Protein AF-A0A7S2DFH8-F1 (afdb_monomer_lite)

pLDDT: mean 77.38, std 13.85, range [41.62, 95.69]

Structure (mmCIF, N/CA/C/O backbone):
data_AF-A0A7S2DFH8-F1
#
_entry.id   AF-A0A7S2DFH8-F1
#
loop_
_atom_site.group_PDB
_atom_site.id
_atom_site.type_symbol
_atom_site.label_atom_id
_atom_site.label_alt_id
_atom_site.label_comp_id
_atom_site.label_asym_id
_atom_site.label_entity_id
_atom_site.label_seq_id
_atom_site.pdbx_PDB_ins_code
_atom_site.Cartn_x
_atom_site.Cartn_y
_atom_site.Cartn_z
_atom_site.occupancy
_atom_site.B_iso_or_equiv
_atom_site.auth_seq_id
_atom_site.auth_comp_id
_atom_site.auth_asym_id
_atom_site.auth_atom_id
_atom_site.pdbx_PDB_model_num
ATOM 1 N N . VAL A 1 1 ? -56.786 -19.284 31.978 1.00 52.88 1 VAL A N 1
ATOM 2 C CA . VAL A 1 1 ? -55.945 -20.455 31.632 1.00 52.88 1 VAL A CA 1
ATOM 3 C C . VAL A 1 1 ? -55.271 -20.930 32.913 1.00 52.88 1 VAL A C 1
ATOM 5 O O . VAL A 1 1 ? -54.507 -20.165 33.482 1.00 52.88 1 VAL A O 1
ATOM 8 N N . LYS A 1 2 ? -55.643 -22.104 33.448 1.00 50.84 2 LYS A N 1
ATOM 9 C CA . LYS A 1 2 ? -55.030 -22.666 34.669 1.00 50.84 2 LYS A CA 1
ATOM 10 C C . LYS A 1 2 ? -53.631 -23.169 34.310 1.00 50.84 2 LYS A C 1
ATOM 12 O O . LYS A 1 2 ? -53.519 -24.105 33.524 1.00 50.84 2 LYS A O 1
ATOM 17 N N . LEU A 1 3 ? -52.591 -22.522 34.834 1.00 52.38 3 LEU A N 1
ATOM 18 C CA . LEU A 1 3 ? -51.216 -22.977 34.645 1.00 52.38 3 LEU A CA 1
ATOM 19 C C . LEU A 1 3 ? -50.977 -24.313 35.379 1.00 52.38 3 LEU A C 1
ATOM 21 O O . LEU A 1 3 ? -51.594 -24.565 36.417 1.00 52.38 3 LEU A O 1
ATOM 25 N N . PRO A 1 4 ? -50.123 -25.193 34.829 1.00 62.16 4 PRO A N 1
ATOM 26 C CA . PRO A 1 4 ? -49.865 -26.521 35.376 1.00 62.16 4 PRO A CA 1
ATOM 27 C C . PRO A 1 4 ? -49.183 -26.455 36.753 1.00 62.16 4 PRO A C 1
ATOM 29 O O . PRO A 1 4 ? -48.230 -25.703 36.951 1.00 62.16 4 PRO A O 1
ATOM 32 N N . ARG A 1 5 ? -49.638 -27.313 37.681 1.00 60.16 5 ARG A N 1
ATOM 33 C CA . ARG A 1 5 ? -49.211 -27.424 39.098 1.00 60.16 5 ARG A CA 1
ATOM 34 C C . ARG A 1 5 ? -47.696 -27.567 39.335 1.00 60.16 5 ARG A C 1
ATOM 36 O O . ARG A 1 5 ? -47.235 -27.371 40.450 1.00 60.16 5 ARG A O 1
ATOM 43 N N . LEU A 1 6 ? -46.917 -27.886 38.303 1.00 56.53 6 LEU A N 1
ATOM 44 C CA . LEU A 1 6 ? -45.455 -27.986 38.376 1.00 56.53 6 LEU A CA 1
ATOM 45 C C . LEU A 1 6 ? -44.751 -26.624 38.508 1.00 56.53 6 LEU A C 1
ATOM 47 O O . LEU A 1 6 ? -43.661 -26.572 39.065 1.00 56.53 6 LEU A O 1
ATOM 51 N N . VAL A 1 7 ? -45.373 -25.527 38.059 1.00 55.56 7 VAL A N 1
ATOM 52 C CA . VAL A 1 7 ? -44.804 -24.167 38.176 1.00 55.56 7 VAL A CA 1
ATOM 53 C C . VAL A 1 7 ? -44.972 -23.594 39.592 1.00 55.56 7 VAL A C 1
ATOM 55 O O . VAL A 1 7 ? -44.170 -22.774 40.030 1.00 55.56 7 VAL A O 1
ATOM 58 N N . GLU A 1 8 ? -45.981 -24.052 40.338 1.00 58.00 8 GLU A N 1
ATOM 59 C CA . GLU A 1 8 ? -46.195 -23.662 41.740 1.00 58.00 8 GLU A CA 1
ATOM 60 C C . GLU A 1 8 ? -45.172 -24.309 42.685 1.00 58.00 8 GLU A C 1
ATOM 62 O O . GLU A 1 8 ? -44.743 -23.679 43.648 1.00 58.00 8 GLU A O 1
ATOM 67 N N . ALA A 1 9 ? -44.734 -25.537 42.393 1.00 65.94 9 ALA A N 1
ATOM 68 C CA . ALA A 1 9 ? -43.787 -26.268 43.236 1.00 65.94 9 ALA A CA 1
ATOM 69 C C . ALA A 1 9 ? -42.324 -25.819 43.067 1.00 65.94 9 ALA A C 1
ATOM 71 O O . ALA A 1 9 ? -41.499 -26.081 43.937 1.00 65.94 9 ALA A O 1
ATOM 72 N N . SER A 1 10 ? -41.978 -25.150 41.964 1.00 66.94 10 SER A N 1
ATOM 73 C CA . SER A 1 10 ? -40.584 -24.840 41.621 1.00 66.94 10 SER A CA 1
ATOM 74 C C . SER A 1 10 ? -40.075 -23.496 42.157 1.00 66.94 10 SER A C 1
ATOM 76 O O . SER A 1 10 ? -38.965 -23.094 41.816 1.00 66.94 10 SER A O 1
ATOM 78 N N . GLY A 1 11 ? -40.874 -22.756 42.935 1.00 64.75 11 GLY A N 1
ATOM 79 C CA . GLY A 1 11 ? -40.481 -21.435 43.449 1.00 64.75 11 GLY A CA 1
ATOM 80 C C . GLY A 1 11 ? -40.255 -20.374 42.357 1.00 64.75 11 GLY A C 1
ATOM 81 O O . GLY A 1 11 ? -39.778 -19.278 42.642 1.00 64.75 11 GLY A O 1
ATOM 82 N N . LEU A 1 12 ? -40.624 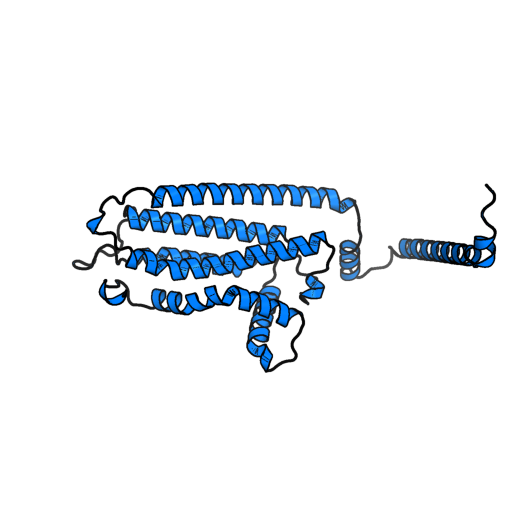-20.653 41.099 1.00 63.44 12 LEU A N 1
ATOM 83 C CA . LEU A 1 12 ? -40.451 -19.728 39.967 1.00 63.44 12 LEU A CA 1
ATOM 84 C C . LEU A 1 12 ? -41.258 -18.435 40.139 1.00 63.44 12 LEU A C 1
ATOM 86 O O . LEU A 1 12 ? -40.834 -17.375 39.683 1.00 63.44 12 LEU A O 1
ATOM 90 N N . ALA A 1 13 ? -42.385 -18.497 40.851 1.00 67.88 13 ALA A N 1
ATOM 91 C CA . ALA A 1 13 ? -43.148 -17.309 41.224 1.00 67.88 13 ALA A CA 1
ATOM 92 C C . ALA A 1 13 ? -42.340 -16.360 42.133 1.00 67.88 13 ALA A C 1
ATOM 94 O O . ALA A 1 13 ? -42.475 -15.139 42.042 1.00 67.88 13 ALA A O 1
ATOM 95 N N . GLU A 1 14 ? -41.466 -16.910 42.976 1.00 76.50 14 GLU A N 1
ATOM 96 C CA . GLU A 1 14 ? -40.590 -16.148 43.865 1.00 76.50 14 GLU A CA 1
ATOM 97 C C . GLU A 1 14 ? -39.397 -15.554 43.101 1.00 76.50 14 GLU A C 1
ATOM 99 O O . GLU A 1 14 ? -39.005 -14.414 43.351 1.00 76.50 14 GLU A O 1
ATOM 104 N N . ILE A 1 15 ? -38.887 -16.276 42.095 1.00 79.50 15 ILE A N 1
ATOM 105 C CA . ILE A 1 15 ? -37.851 -15.787 41.171 1.00 79.50 15 ILE A CA 1
ATOM 106 C C . ILE A 1 15 ? -38.366 -14.596 40.357 1.00 79.50 15 ILE A C 1
ATOM 108 O O . ILE A 1 15 ? -37.668 -13.587 40.270 1.00 79.50 15 ILE A O 1
ATOM 112 N N . ASN A 1 16 ? -39.595 -14.666 39.834 1.00 76.25 16 ASN A N 1
ATOM 113 C CA . ASN A 1 16 ? -40.202 -13.548 39.107 1.00 76.25 16 ASN A CA 1
ATOM 114 C C . ASN A 1 16 ? -40.367 -12.314 40.000 1.00 76.25 16 ASN A C 1
ATOM 116 O O . ASN A 1 16 ? -39.983 -11.220 39.595 1.00 76.25 16 ASN A O 1
ATOM 120 N N . LYS A 1 17 ? -40.821 -12.487 41.250 1.00 80.19 17 LYS A N 1
ATOM 121 C CA . LYS A 1 17 ? -40.862 -11.383 42.223 1.00 80.19 17 LYS A CA 1
ATOM 122 C C . LYS A 1 17 ? -39.482 -10.793 42.491 1.00 80.19 17 LYS A C 1
ATOM 124 O O . LYS A 1 17 ? -39.343 -9.576 42.577 1.00 80.19 17 LYS A O 1
ATOM 129 N N . ARG A 1 18 ? -38.447 -11.628 42.614 1.00 81.44 18 ARG A N 1
ATOM 130 C CA . ARG A 1 18 ? -37.066 -11.167 42.820 1.00 81.44 18 ARG A CA 1
ATOM 131 C C . ARG A 1 18 ? -36.552 -10.366 41.628 1.00 81.44 18 ARG A C 1
ATOM 133 O O . ARG A 1 18 ? -35.895 -9.349 41.829 1.00 81.44 18 ARG A O 1
ATOM 140 N N . PHE A 1 19 ? -36.881 -10.804 40.415 1.00 85.69 19 PHE A N 1
ATOM 141 C CA . PHE A 1 19 ? -36.513 -10.115 39.183 1.00 85.69 19 PHE A CA 1
ATOM 142 C C . PHE A 1 19 ? -37.230 -8.767 39.056 1.00 85.69 19 PHE A C 1
ATOM 144 O O . PHE A 1 19 ? -36.576 -7.764 38.790 1.00 85.69 19 PHE A O 1
ATOM 151 N N . GLU A 1 20 ? -38.532 -8.715 39.351 1.00 87.38 20 GLU A N 1
ATOM 152 C CA . GLU A 1 20 ? -39.299 -7.462 39.383 1.00 87.38 20 GLU A CA 1
ATOM 153 C C . GLU A 1 20 ? -38.763 -6.492 40.443 1.00 87.38 20 GLU A C 1
ATOM 155 O O . GLU A 1 20 ? -38.616 -5.300 40.176 1.00 87.38 20 GLU A O 1
ATOM 160 N N . THR A 1 21 ? -38.403 -7.000 41.628 1.00 88.50 21 THR A N 1
ATOM 161 C CA . THR A 1 21 ? -37.821 -6.183 42.707 1.00 88.50 21 THR A CA 1
ATOM 162 C C . THR A 1 21 ? -36.472 -5.601 42.282 1.00 88.50 21 THR A C 1
ATOM 164 O O . THR A 1 21 ? -36.196 -4.424 42.520 1.00 88.50 21 THR A O 1
ATOM 167 N N . LEU A 1 22 ? -35.640 -6.405 41.613 1.00 86.06 22 LEU A N 1
ATOM 168 C CA . LEU A 1 22 ? -34.345 -5.971 41.097 1.00 86.06 22 LEU A CA 1
ATOM 169 C C . LEU A 1 22 ? -34.512 -4.948 39.967 1.00 86.06 22 LEU A C 1
ATOM 171 O O . LEU A 1 22 ? -33.810 -3.942 39.961 1.00 86.06 22 LEU A O 1
ATOM 175 N N . GLU A 1 23 ? -35.475 -5.136 39.063 1.00 85.25 23 GLU A N 1
ATOM 176 C CA . GLU A 1 23 ? -35.779 -4.168 38.004 1.00 85.25 23 GLU A CA 1
ATOM 177 C C . GLU A 1 23 ? -36.289 -2.835 38.579 1.00 85.25 23 GLU A C 1
ATOM 179 O O . GLU A 1 23 ? -35.877 -1.762 38.128 1.00 85.25 23 GLU A O 1
ATOM 184 N N . GLN A 1 24 ? -37.125 -2.881 39.623 1.00 89.25 24 GLN A N 1
ATOM 185 C CA . GLN A 1 24 ? -37.578 -1.686 40.339 1.00 89.25 24 GLN A CA 1
ATOM 186 C C . GLN A 1 24 ? -36.422 -0.946 41.017 1.00 89.25 24 GLN A C 1
ATOM 188 O O . GLN A 1 24 ? -36.330 0.278 40.897 1.00 89.25 24 GLN A O 1
ATOM 193 N N . GLN A 1 25 ? -35.515 -1.667 41.682 1.00 87.31 25 GLN A N 1
ATOM 194 C CA . GLN A 1 25 ? -34.318 -1.071 42.281 1.00 87.31 25 GLN A CA 1
ATOM 195 C C . GLN A 1 25 ? -33.401 -0.461 41.217 1.00 87.31 25 GLN A C 1
ATOM 197 O O . GLN A 1 25 ? -32.900 0.650 41.393 1.00 87.31 25 GLN A O 1
ATOM 202 N N . LEU A 1 26 ? -33.234 -1.140 40.082 1.00 77.69 26 LEU A N 1
ATOM 203 C CA . LEU A 1 26 ? -32.399 -0.668 38.983 1.00 77.69 26 LEU A CA 1
ATOM 204 C C . LEU A 1 26 ? -32.981 0.598 38.336 1.00 77.69 26 LEU A C 1
ATOM 206 O O . LEU A 1 26 ? -32.240 1.551 38.093 1.00 77.69 26 LEU A O 1
ATOM 210 N N . ARG A 1 27 ? -34.309 0.670 38.145 1.00 77.38 27 ARG A N 1
ATOM 211 C CA . ARG A 1 27 ? -34.989 1.906 37.710 1.00 77.38 27 ARG A CA 1
ATOM 212 C C . ARG A 1 27 ? -34.850 3.031 38.728 1.00 77.38 27 ARG A C 1
ATOM 214 O O . ARG A 1 27 ? -34.597 4.165 38.328 1.00 77.38 27 ARG A O 1
ATOM 221 N N . GLY A 1 28 ? -34.975 2.729 40.020 1.00 82.81 28 GLY A N 1
ATOM 222 C CA . GLY A 1 28 ? -34.766 3.707 41.090 1.00 82.81 28 GLY A CA 1
ATOM 223 C C . GLY A 1 28 ? -33.364 4.318 41.043 1.00 82.81 28 GLY A C 1
ATOM 224 O O . GLY A 1 28 ? -33.218 5.542 41.044 1.00 82.81 28 GLY A O 1
ATOM 225 N N . HIS A 1 29 ? -32.337 3.478 40.895 1.00 73.88 29 HIS A N 1
ATOM 226 C CA . HIS A 1 29 ? -30.954 3.933 40.766 1.00 73.88 29 HIS A CA 1
ATOM 227 C C . HIS A 1 29 ? -30.685 4.676 39.453 1.00 73.88 29 HIS A C 1
ATOM 229 O O . HIS A 1 29 ? -29.974 5.678 39.470 1.00 73.88 29 HIS A O 1
ATOM 235 N N . MET A 1 30 ? -31.274 4.258 38.327 1.00 66.38 30 MET A N 1
ATOM 236 C CA . MET A 1 30 ? -31.149 4.987 37.057 1.00 66.38 30 MET A CA 1
ATOM 237 C C . MET A 1 30 ? -31.774 6.386 37.122 1.00 66.38 30 MET A C 1
ATOM 239 O O . MET A 1 30 ? -31.200 7.337 36.592 1.00 66.38 30 MET A O 1
ATOM 243 N N . LEU A 1 31 ? -32.913 6.540 37.804 1.00 70.19 31 LEU A N 1
ATOM 244 C CA . LEU A 1 31 ? -33.550 7.844 37.996 1.00 70.19 31 LEU A CA 1
ATOM 245 C C . LEU A 1 31 ? -32.721 8.747 38.919 1.00 70.19 31 LEU A C 1
ATOM 247 O O . LEU A 1 31 ? -32.521 9.916 38.588 1.00 70.19 31 LEU A O 1
ATOM 251 N N . GLN A 1 32 ? -32.148 8.205 39.999 1.00 67.62 32 GLN A N 1
ATOM 252 C CA . GLN A 1 32 ? -31.196 8.943 40.841 1.00 67.62 32 GLN A CA 1
ATOM 253 C C . GLN A 1 32 ? -29.931 9.349 40.070 1.00 67.62 32 GLN A C 1
ATOM 255 O O . GLN A 1 32 ? -29.476 10.484 40.188 1.00 67.62 32 GLN A O 1
ATOM 260 N N . LEU A 1 33 ? -29.395 8.468 39.221 1.00 58.72 33 LEU A N 1
ATOM 261 C CA . LEU A 1 33 ? -28.243 8.770 38.364 1.00 58.72 33 LEU A CA 1
ATOM 262 C C . LEU A 1 33 ? -28.560 9.840 37.309 1.00 58.72 33 LEU A C 1
ATOM 264 O O . LEU A 1 33 ? -27.693 10.661 37.012 1.00 58.72 33 LEU A O 1
ATOM 268 N N . SER A 1 34 ? -29.791 9.890 36.785 1.00 53.47 34 SER A N 1
ATOM 269 C CA . SER A 1 34 ? -30.215 10.973 35.883 1.00 53.47 34 SER A CA 1
ATOM 270 C C . SER A 1 34 ? -30.292 12.332 36.585 1.00 53.47 34 SER A C 1
ATOM 272 O O . SER A 1 34 ? -29.977 13.350 35.976 1.00 53.47 34 SER A O 1
ATOM 274 N N . GLN A 1 35 ? -30.618 12.365 37.882 1.00 53.75 35 GLN A N 1
ATOM 275 C CA . GLN A 1 35 ? -30.622 13.604 38.668 1.00 53.75 35 GLN A CA 1
ATOM 276 C C . GLN A 1 35 ? -29.204 14.080 39.029 1.00 53.75 35 GLN A C 1
ATOM 278 O O . GLN A 1 35 ? -28.997 15.270 39.257 1.00 53.75 35 GLN A O 1
ATOM 283 N N . CYS A 1 36 ? -28.202 13.196 38.980 1.00 50.09 36 CYS A N 1
ATOM 284 C CA . CYS A 1 36 ? -26.789 13.554 39.130 1.00 50.09 36 CYS A CA 1
ATOM 285 C C . CYS A 1 36 ? -26.139 14.130 37.852 1.00 50.09 36 CYS A C 1
ATOM 287 O O . CYS A 1 36 ? -24.957 14.470 37.888 1.00 50.09 36 CYS A O 1
ATOM 289 N N . GLN A 1 37 ? -26.873 14.315 36.742 1.00 49.53 37 GLN A N 1
ATOM 290 C CA . GLN A 1 37 ? -26.346 14.945 35.514 1.00 49.53 37 GLN A CA 1
ATOM 291 C C . GLN A 1 37 ? -25.937 16.426 35.675 1.00 49.53 37 GLN A C 1
ATOM 293 O O . GLN A 1 37 ? -25.387 17.004 34.740 1.00 49.53 37 GLN A O 1
ATOM 298 N N . GLY A 1 38 ? -26.161 17.035 36.846 1.00 48.69 38 GLY A N 1
ATOM 299 C CA . GLY A 1 38 ? -25.717 18.395 37.173 1.00 48.69 38 GLY A CA 1
ATOM 300 C C . GLY A 1 38 ? -24.364 18.507 37.893 1.00 48.69 38 GLY A C 1
ATOM 301 O O . GLY A 1 38 ? -23.865 19.620 38.030 1.00 48.69 38 GLY A O 1
ATOM 302 N N . LEU A 1 39 ? -23.755 17.407 38.353 1.00 48.12 39 LEU A N 1
ATOM 303 C CA . LEU A 1 39 ? -22.454 17.448 39.037 1.00 48.12 39 LEU A CA 1
ATOM 304 C C . LEU A 1 39 ? -21.327 17.092 38.071 1.00 48.12 39 LEU A C 1
ATOM 306 O O . LEU A 1 39 ? -21.197 15.935 37.689 1.00 48.12 39 LEU A O 1
ATOM 310 N N . GLU A 1 40 ? -20.545 18.112 37.701 1.00 51.78 40 GLU A N 1
ATOM 311 C CA . GLU A 1 40 ? -19.148 18.111 37.228 1.00 51.78 40 GLU A CA 1
ATOM 312 C C . GLU A 1 40 ? -18.517 16.740 36.920 1.00 51.78 40 GLU A C 1
ATOM 314 O O . GLU A 1 40 ? -17.480 16.355 37.466 1.00 51.78 40 GLU A O 1
ATOM 319 N N . ALA A 1 41 ? -19.107 15.977 36.001 1.00 54.78 41 ALA A N 1
ATOM 320 C CA . ALA A 1 41 ? -18.458 14.791 35.490 1.00 54.78 41 ALA A CA 1
ATOM 321 C C . ALA A 1 41 ? -17.216 15.285 34.755 1.00 54.78 41 ALA A C 1
ATOM 323 O O . ALA A 1 41 ? -17.328 15.977 33.740 1.00 54.78 41 ALA A O 1
ATOM 324 N N . ASN A 1 42 ? -16.038 14.953 35.299 1.00 58.06 42 ASN A N 1
ATOM 325 C CA . ASN A 1 42 ? -14.747 15.207 34.672 1.00 58.06 42 ASN A CA 1
ATOM 326 C C . ASN A 1 42 ? -14.908 14.978 33.161 1.00 58.06 42 ASN A C 1
ATOM 328 O O . ASN A 1 42 ? -15.395 13.908 32.779 1.00 58.06 42 ASN A O 1
ATOM 332 N N . PRO A 1 43 ? -14.562 15.946 32.294 1.00 61.69 43 PRO A N 1
ATOM 333 C CA . PRO A 1 43 ? -14.893 15.895 30.869 1.00 61.69 43 PRO A CA 1
ATOM 334 C C . PRO A 1 43 ? -14.424 14.598 30.201 1.00 61.69 43 PRO A C 1
ATOM 336 O O . PRO A 1 43 ? -15.010 14.156 29.217 1.00 61.69 43 PRO A O 1
ATOM 339 N N . ARG A 1 44 ? -13.409 13.932 30.767 1.00 53.22 44 ARG A N 1
ATOM 340 C CA . ARG A 1 44 ? -12.959 12.603 30.341 1.00 53.22 44 ARG A CA 1
ATOM 341 C C . ARG A 1 44 ? -13.972 11.489 30.610 1.00 53.22 44 ARG A C 1
ATOM 343 O O . ARG A 1 44 ? -14.137 10.633 29.752 1.00 53.22 44 ARG A O 1
ATOM 350 N N . VAL A 1 45 ? -14.649 11.500 31.755 1.00 58.44 45 VAL A N 1
ATOM 351 C CA . VAL A 1 4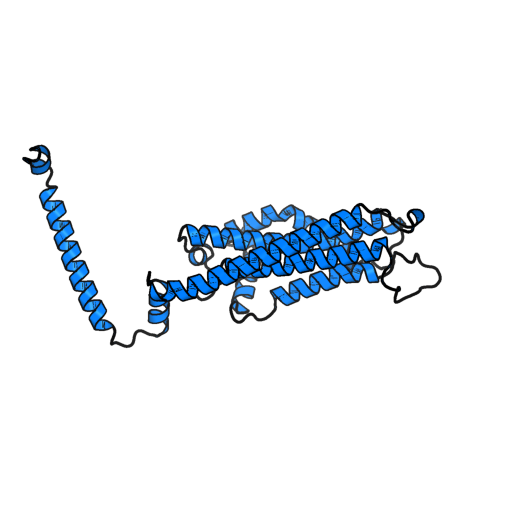5 ? -15.689 10.524 32.120 1.00 58.44 45 VAL A CA 1
ATOM 352 C C . VAL A 1 45 ? -16.955 10.781 31.311 1.00 58.44 45 VAL A C 1
ATOM 354 O O . VAL A 1 45 ? -17.513 9.840 30.762 1.00 58.44 45 VAL A O 1
ATOM 357 N N . ALA A 1 46 ? -17.348 12.045 31.131 1.00 58.78 46 ALA A N 1
ATOM 358 C CA . ALA A 1 46 ? -18.464 12.401 30.253 1.00 58.78 46 ALA A CA 1
ATOM 359 C C . ALA A 1 46 ? -18.207 11.972 28.796 1.00 58.78 46 ALA A C 1
ATOM 361 O O . ALA A 1 46 ? -19.094 11.423 28.148 1.00 58.78 46 ALA A O 1
ATOM 362 N N . LEU A 1 47 ? -16.975 12.139 28.296 1.00 58.22 47 LEU A N 1
ATOM 363 C CA . LEU A 1 47 ? -16.580 11.691 26.957 1.00 58.22 47 LEU A CA 1
ATOM 364 C C . LEU A 1 47 ? -16.517 10.158 26.840 1.00 58.22 47 LEU A C 1
ATOM 366 O O . LEU A 1 47 ? -16.872 9.615 25.795 1.00 58.22 47 LEU A O 1
ATOM 370 N N . LEU A 1 48 ? -16.098 9.464 27.902 1.00 57.38 48 LEU A N 1
ATOM 371 C CA . LEU A 1 48 ? -16.083 8.001 27.966 1.00 57.38 48 LEU A CA 1
ATOM 372 C C . LEU A 1 48 ? -17.514 7.439 27.978 1.00 57.38 48 LEU A C 1
ATOM 374 O O . LEU A 1 48 ? -17.831 6.550 27.196 1.00 57.38 48 LEU A O 1
ATOM 378 N N . VAL A 1 49 ? -18.408 8.010 28.787 1.00 57.31 49 VAL A N 1
ATOM 379 C CA . VAL A 1 49 ? -19.825 7.616 28.868 1.00 57.31 49 VAL A CA 1
ATOM 380 C C . VAL A 1 49 ? -20.570 7.957 27.575 1.00 57.31 49 VAL A C 1
ATOM 382 O O . VAL A 1 49 ? -21.323 7.130 27.069 1.00 57.31 49 VAL A O 1
ATOM 385 N N . ALA A 1 50 ? -20.291 9.112 26.962 1.00 54.50 50 ALA A N 1
ATOM 386 C CA . ALA A 1 50 ? -20.816 9.459 25.641 1.00 54.50 50 ALA A CA 1
ATOM 387 C C . ALA A 1 50 ? -20.304 8.526 24.528 1.00 54.50 50 ALA A C 1
ATOM 389 O O . ALA A 1 50 ? -20.979 8.364 23.516 1.00 54.50 50 ALA A O 1
ATOM 390 N N . SER A 1 51 ? -19.135 7.895 24.706 1.00 52.56 51 SER A N 1
ATOM 391 C CA . SER A 1 51 ? -18.629 6.865 23.785 1.00 52.56 51 SER A CA 1
ATOM 392 C C . SER A 1 51 ? -19.196 5.463 24.036 1.00 52.56 51 SER A C 1
ATOM 394 O O . SER A 1 51 ? -19.077 4.608 23.167 1.00 52.56 51 SER A O 1
ATOM 396 N N . LEU A 1 52 ? -19.817 5.235 25.198 1.00 51.47 52 LEU A N 1
ATOM 397 C CA . LEU A 1 52 ? -20.376 3.944 25.618 1.00 51.47 52 LEU A CA 1
ATOM 398 C C . LEU A 1 52 ? -21.909 3.880 25.501 1.00 51.47 52 LEU A C 1
ATOM 400 O O . LEU A 1 52 ? -22.486 2.799 25.577 1.00 51.47 52 LEU A O 1
ATOM 404 N N . GLY A 1 53 ? -22.586 5.019 25.332 1.00 44.78 53 GLY A N 1
ATOM 405 C CA . GLY A 1 53 ? -24.042 5.082 25.236 1.00 44.78 53 GLY A CA 1
ATOM 406 C C . GLY A 1 53 ? -24.576 4.693 23.846 1.00 44.78 53 GLY A C 1
ATOM 407 O O . GLY A 1 53 ? -24.157 5.295 22.854 1.00 44.78 53 GLY A O 1
ATOM 408 N N . PRO A 1 54 ? -25.563 3.780 23.740 1.00 45.09 54 PRO A N 1
ATOM 409 C CA . PRO A 1 54 ? -26.265 3.478 22.493 1.00 45.09 54 PRO A CA 1
ATOM 410 C C . PRO A 1 54 ? -27.286 4.593 22.193 1.00 45.09 54 PRO A C 1
ATOM 412 O O . PRO A 1 54 ? -28.496 4.421 22.311 1.00 45.09 54 PRO A O 1
ATOM 415 N N . GLY A 1 55 ? -26.796 5.794 21.885 1.00 42.50 55 GLY A N 1
ATOM 416 C CA . GLY A 1 55 ? -27.618 6.988 21.691 1.00 42.50 55 GLY A CA 1
ATOM 417 C C . GLY A 1 55 ? -27.880 7.290 20.216 1.00 42.50 55 GLY A C 1
ATOM 418 O O . GLY A 1 55 ? -26.998 7.776 19.511 1.00 42.50 55 GLY A O 1
ATOM 419 N N . ASN A 1 56 ? -29.122 7.089 19.770 1.00 41.62 56 ASN A N 1
ATOM 420 C CA . ASN A 1 56 ? -29.625 7.358 18.412 1.00 41.62 56 ASN A CA 1
ATOM 421 C C . ASN A 1 56 ? -29.349 8.776 17.850 1.00 41.62 56 ASN A C 1
ATOM 423 O O . ASN A 1 56 ? -29.478 8.973 16.646 1.00 41.62 56 ASN A O 1
ATOM 427 N N . ALA A 1 57 ? -28.939 9.758 18.661 1.00 43.44 57 ALA A N 1
ATOM 428 C CA . ALA A 1 57 ? -28.634 11.120 18.204 1.00 43.44 57 ALA A CA 1
ATOM 429 C C . ALA A 1 57 ? -27.301 11.239 17.432 1.00 43.44 57 ALA A C 1
ATOM 431 O O . ALA A 1 57 ? -27.154 12.121 16.591 1.00 43.44 57 ALA A O 1
ATOM 432 N N . GLY A 1 58 ? -26.340 10.336 17.666 1.00 47.69 58 GLY A N 1
ATOM 433 C CA . GLY A 1 58 ? -25.109 10.256 16.867 1.00 47.69 58 GLY A CA 1
ATOM 434 C C . GLY A 1 58 ? -25.284 9.480 15.560 1.00 47.69 58 GLY A C 1
ATOM 435 O O . GLY A 1 58 ? -24.421 9.547 14.689 1.00 47.69 58 GLY A O 1
ATOM 436 N N . ARG A 1 59 ? -26.400 8.753 15.417 1.00 46.97 59 ARG A N 1
ATOM 437 C CA . ARG A 1 59 ? -26.625 7.759 14.364 1.00 46.97 59 ARG A CA 1
ATOM 438 C C . ARG A 1 59 ? -26.816 8.393 12.991 1.00 46.97 59 ARG A C 1
ATOM 440 O O . ARG A 1 59 ? -26.284 7.863 12.037 1.00 46.97 59 ARG A O 1
ATOM 447 N N . THR A 1 60 ? -27.451 9.562 12.896 1.00 52.66 60 THR A N 1
ATOM 448 C CA . THR A 1 60 ? -27.624 10.291 11.624 1.00 52.66 60 THR A CA 1
ATOM 449 C C . THR A 1 60 ? -26.325 10.906 11.100 1.00 52.66 60 THR A C 1
ATOM 451 O O . THR A 1 60 ? -26.052 10.830 9.904 1.00 52.66 60 THR A O 1
ATOM 454 N N . VAL A 1 61 ? -25.487 11.478 11.973 1.00 57.88 61 VAL A N 1
ATOM 455 C CA . VAL A 1 61 ? -24.173 12.020 11.570 1.00 57.88 61 VAL A CA 1
ATOM 456 C C . VAL A 1 61 ? -23.185 10.888 11.280 1.00 57.88 61 VAL A C 1
ATOM 458 O O . VAL A 1 61 ? -22.468 10.952 10.280 1.00 57.88 61 VAL A O 1
ATOM 461 N N . LEU A 1 62 ? -23.178 9.832 12.105 1.00 61.09 62 LEU A N 1
ATOM 462 C CA . LEU A 1 62 ? -22.385 8.629 11.851 1.00 61.09 62 LEU A CA 1
ATOM 463 C C . LEU A 1 62 ? -22.816 7.950 10.550 1.00 61.09 62 LEU A C 1
ATOM 465 O O . LEU A 1 62 ? -21.936 7.685 9.737 1.00 61.09 62 LEU A O 1
ATOM 469 N N . ASP A 1 63 ? -24.118 7.783 10.291 1.00 62.97 63 ASP A N 1
ATOM 470 C CA . ASP A 1 63 ? -24.634 7.251 9.020 1.00 62.97 63 ASP A CA 1
ATOM 471 C C . ASP A 1 63 ? -24.173 8.098 7.842 1.00 62.97 63 ASP A C 1
ATOM 473 O O . ASP A 1 63 ? -23.696 7.568 6.844 1.00 62.97 63 ASP A O 1
ATOM 477 N N . GLN A 1 64 ? -24.241 9.427 7.941 1.00 69.31 64 GLN A N 1
ATOM 478 C CA . GLN A 1 64 ? -23.827 10.281 6.831 1.00 69.31 64 GLN A CA 1
ATOM 479 C C . GLN A 1 64 ? -22.316 10.183 6.562 1.00 69.31 64 GLN A C 1
ATOM 481 O O . GLN A 1 64 ? -21.887 10.150 5.403 1.00 69.31 64 GLN A O 1
ATOM 486 N N . THR A 1 65 ? -21.491 10.096 7.612 1.00 69.50 65 THR A N 1
ATOM 487 C CA . THR A 1 65 ? -20.047 9.851 7.459 1.00 69.50 65 THR A CA 1
ATOM 488 C C . THR A 1 65 ? -19.736 8.444 6.961 1.00 69.50 65 THR A C 1
ATOM 490 O O . THR A 1 65 ? -18.806 8.277 6.170 1.00 69.50 65 THR A O 1
ATOM 493 N N . PHE A 1 66 ? -20.534 7.459 7.364 1.00 71.12 66 PHE A N 1
ATOM 494 C CA . PHE A 1 66 ? -20.422 6.069 6.954 1.00 71.12 66 PHE A CA 1
ATOM 495 C C . PHE A 1 66 ? -20.763 5.922 5.469 1.00 71.12 66 PHE A C 1
ATOM 497 O O . PHE A 1 66 ? -19.909 5.492 4.700 1.00 71.12 66 PHE A O 1
ATOM 504 N N . ILE A 1 67 ? -21.909 6.449 5.025 1.00 77.19 67 ILE A N 1
ATOM 505 C CA . ILE A 1 67 ? -22.325 6.490 3.613 1.00 77.19 67 ILE A CA 1
ATOM 506 C C . ILE A 1 67 ? -21.283 7.215 2.754 1.00 77.19 67 ILE A C 1
ATOM 508 O O . ILE A 1 67 ? -20.927 6.755 1.667 1.00 77.19 67 ILE A O 1
ATOM 512 N N . ARG A 1 68 ? -20.757 8.361 3.214 1.00 79.06 68 ARG A N 1
ATOM 513 C CA . ARG A 1 68 ? -19.691 9.071 2.485 1.00 79.06 68 ARG A CA 1
ATOM 514 C C . ARG A 1 68 ? -18.427 8.221 2.384 1.00 79.06 68 ARG A C 1
ATOM 516 O O . ARG A 1 68 ? -17.778 8.222 1.339 1.00 79.06 68 ARG A O 1
ATOM 523 N N . SER A 1 69 ? -18.068 7.528 3.457 1.00 78.44 69 SER A N 1
ATOM 524 C CA . SER A 1 69 ? -16.904 6.655 3.482 1.00 78.44 69 SER A CA 1
ATOM 525 C C . SER A 1 69 ? -17.076 5.469 2.537 1.00 78.44 69 SER A C 1
ATOM 527 O O . SER A 1 69 ? -16.186 5.232 1.729 1.00 78.44 69 SER A O 1
ATOM 529 N N . GLU A 1 70 ? -18.215 4.781 2.559 1.00 81.44 70 GLU A N 1
ATOM 530 C CA . GLU A 1 70 ? -18.533 3.690 1.632 1.00 81.44 70 GLU A CA 1
ATOM 531 C C . GLU A 1 70 ? -18.447 4.134 0.172 1.00 81.44 70 GLU A C 1
ATOM 533 O O . GLU A 1 70 ? -17.775 3.487 -0.628 1.00 81.44 70 GLU A O 1
ATOM 538 N N . ARG A 1 71 ? -19.028 5.291 -0.172 1.00 86.50 71 ARG A N 1
ATOM 539 C CA . ARG A 1 71 ? -18.922 5.853 -1.530 1.00 86.50 71 ARG A CA 1
ATOM 540 C C . ARG A 1 71 ? -17.473 6.070 -1.959 1.00 86.50 71 ARG A C 1
ATOM 542 O O . ARG A 1 71 ? -17.130 5.769 -3.098 1.00 86.50 71 ARG A O 1
ATOM 549 N N . MET A 1 72 ? -16.622 6.566 -1.058 1.00 82.88 72 MET A N 1
ATOM 550 C CA . MET A 1 72 ? -15.193 6.717 -1.343 1.00 82.88 72 MET A CA 1
ATOM 551 C C . MET A 1 72 ? -14.521 5.360 -1.572 1.00 82.88 72 MET A C 1
ATOM 553 O O . MET A 1 72 ? -13.729 5.238 -2.501 1.00 82.88 72 MET A O 1
ATOM 557 N N . HIS A 1 73 ? -14.853 4.332 -0.787 1.00 81.19 73 HIS A N 1
ATOM 558 C CA . HIS A 1 73 ? -14.319 2.984 -0.998 1.00 81.19 73 HIS A CA 1
ATOM 559 C C . HIS A 1 73 ? -14.712 2.416 -2.358 1.00 81.19 73 HIS A C 1
ATOM 561 O O . HIS A 1 73 ? -13.838 1.946 -3.080 1.00 81.19 73 HIS A O 1
ATOM 567 N N . PHE A 1 74 ? -15.988 2.514 -2.742 1.00 88.00 74 PHE A N 1
ATOM 568 C CA . PHE A 1 74 ? -16.442 2.073 -4.063 1.00 88.00 74 PHE A CA 1
ATOM 569 C C . PHE A 1 74 ? -15.759 2.846 -5.192 1.00 88.00 74 PHE A C 1
ATOM 571 O O . PHE A 1 74 ? -15.374 2.248 -6.194 1.00 88.00 74 PHE A O 1
ATOM 578 N N . PHE A 1 75 ? -15.550 4.153 -5.018 1.00 88.94 75 PHE A N 1
ATOM 579 C CA . PHE A 1 75 ? -14.812 4.966 -5.980 1.00 88.94 75 PHE A CA 1
ATOM 580 C C . PHE A 1 75 ? -13.355 4.506 -6.129 1.00 88.94 75 PHE A C 1
ATOM 582 O O . PHE A 1 75 ? -12.899 4.281 -7.250 1.00 88.94 75 PHE A O 1
ATOM 589 N N . PHE A 1 76 ? -12.627 4.320 -5.021 1.00 86.88 76 PHE A N 1
ATOM 590 C CA . PHE A 1 76 ? -11.243 3.839 -5.066 1.00 86.88 76 PHE A CA 1
ATOM 591 C C . PHE A 1 76 ? -11.152 2.418 -5.616 1.00 86.88 76 PHE A C 1
ATOM 593 O O . PHE A 1 76 ? -10.266 2.144 -6.414 1.00 86.88 76 PHE A O 1
ATOM 600 N N . LEU A 1 77 ? -12.083 1.534 -5.255 1.00 88.62 77 LEU A N 1
ATOM 601 C CA . LEU A 1 77 ? -12.141 0.181 -5.799 1.00 88.62 77 LEU A CA 1
ATOM 602 C C . LEU A 1 77 ? -12.370 0.213 -7.315 1.00 88.62 77 LEU A C 1
ATOM 604 O O . LEU A 1 77 ? -11.626 -0.428 -8.051 1.00 88.62 77 LEU A O 1
ATOM 608 N N . GLY A 1 78 ? -13.327 1.017 -7.787 1.00 91.81 78 GLY A N 1
ATOM 609 C CA . GLY A 1 78 ? -13.571 1.233 -9.212 1.00 91.81 78 GLY A CA 1
ATOM 610 C C . GLY A 1 78 ? -12.331 1.765 -9.936 1.00 91.81 78 GLY A C 1
ATOM 611 O O . GLY A 1 78 ? -11.921 1.202 -10.949 1.00 91.81 78 GLY A O 1
ATOM 612 N N . CYS A 1 79 ? -11.670 2.777 -9.370 1.00 91.38 79 CYS A N 1
ATOM 613 C CA . CYS A 1 79 ? -10.418 3.320 -9.897 1.00 91.38 79 CYS A CA 1
ATOM 614 C C . CYS A 1 79 ? -9.315 2.250 -9.973 1.00 91.38 79 CYS A C 1
ATOM 616 O O . CYS A 1 79 ? -8.715 2.064 -11.028 1.00 91.38 79 CYS A O 1
ATOM 618 N N . CYS A 1 80 ? -9.106 1.479 -8.901 1.00 92.44 80 CYS A N 1
ATOM 619 C CA . CYS A 1 80 ? -8.157 0.368 -8.874 1.00 92.44 80 CYS A CA 1
ATOM 620 C C . CYS A 1 80 ? -8.476 -0.676 -9.951 1.00 92.44 80 CYS A C 1
ATOM 622 O O . CYS A 1 80 ? -7.572 -1.096 -10.665 1.00 92.44 80 CYS A O 1
ATOM 624 N N . THR A 1 81 ? -9.744 -1.073 -10.112 1.00 93.00 81 THR A N 1
ATOM 625 C CA . THR A 1 81 ? -10.131 -2.042 -11.153 1.00 93.00 81 THR A CA 1
ATOM 626 C C . THR A 1 81 ? -9.880 -1.507 -12.561 1.00 93.00 81 THR A C 1
ATOM 628 O O . THR A 1 81 ? -9.306 -2.218 -13.381 1.00 93.00 81 THR A O 1
ATOM 631 N N . ALA A 1 82 ? -10.225 -0.245 -12.836 1.00 94.25 82 ALA A N 1
ATOM 632 C CA . ALA A 1 82 ? -9.984 0.381 -14.132 1.00 94.25 82 ALA A CA 1
ATOM 633 C C . ALA A 1 82 ? -8.482 0.497 -14.439 1.00 94.25 82 ALA A C 1
ATOM 635 O O . ALA A 1 82 ? -8.052 0.181 -15.548 1.00 94.25 82 ALA A O 1
ATOM 636 N N . LEU A 1 83 ? -7.675 0.892 -13.450 1.00 92.69 83 LEU A N 1
ATOM 637 C CA . LEU A 1 83 ? -6.223 0.979 -13.590 1.00 92.69 83 LEU A CA 1
ATOM 638 C C . LEU A 1 83 ? -5.573 -0.403 -13.753 1.00 92.69 83 LEU A C 1
ATOM 640 O O . LEU A 1 83 ? -4.670 -0.548 -14.569 1.00 92.69 83 LEU A O 1
ATOM 644 N N . LEU A 1 84 ? -6.040 -1.436 -13.045 1.00 93.00 84 LEU A N 1
ATOM 645 C CA . LEU A 1 84 ? -5.554 -2.808 -13.239 1.00 93.00 84 LEU A CA 1
ATOM 646 C C . LEU A 1 84 ? -5.879 -3.325 -14.639 1.00 93.00 84 LEU A C 1
ATOM 648 O O . LEU A 1 84 ? -5.003 -3.887 -15.290 1.00 93.00 84 LEU A O 1
ATOM 652 N N . LEU A 1 85 ? -7.101 -3.095 -15.128 1.00 95.25 85 LEU A N 1
ATOM 653 C CA . LEU A 1 85 ? -7.470 -3.437 -16.502 1.00 95.25 85 LEU A CA 1
ATOM 654 C C . LEU A 1 85 ? -6.586 -2.698 -17.510 1.00 95.25 85 LEU A C 1
ATOM 656 O O . LEU A 1 85 ? -6.118 -3.315 -18.463 1.00 95.25 85 LEU A O 1
ATOM 660 N N . MET A 1 86 ? -6.296 -1.417 -17.271 1.00 93.94 86 MET A N 1
ATOM 661 C CA . MET A 1 86 ? -5.347 -0.653 -18.082 1.00 93.94 86 MET A CA 1
ATOM 662 C C . MET A 1 86 ? -3.942 -1.273 -18.048 1.00 93.94 86 MET A C 1
ATOM 664 O O . MET A 1 86 ? -3.321 -1.424 -19.089 1.00 93.94 86 MET A O 1
ATOM 668 N N . ILE A 1 87 ? -3.427 -1.691 -16.891 1.00 92.44 87 ILE A N 1
ATOM 669 C CA . ILE A 1 87 ? -2.113 -2.352 -16.826 1.00 92.44 87 ILE A CA 1
ATOM 670 C C . ILE A 1 87 ? -2.126 -3.686 -17.576 1.00 92.44 87 ILE A C 1
ATOM 672 O O . ILE A 1 87 ? -1.191 -3.972 -18.318 1.00 92.44 87 ILE A O 1
ATOM 676 N N . ILE A 1 88 ? -3.180 -4.491 -17.427 1.00 93.81 88 ILE A N 1
ATOM 677 C CA . ILE A 1 88 ? -3.307 -5.781 -18.119 1.00 93.81 88 ILE A CA 1
ATOM 678 C C . ILE A 1 88 ? -3.309 -5.577 -19.637 1.00 93.81 88 ILE A C 1
ATOM 680 O O . ILE A 1 88 ? -2.597 -6.290 -20.352 1.00 93.81 88 ILE A O 1
ATOM 684 N N . THR A 1 89 ? -4.057 -4.590 -20.141 1.00 93.31 89 THR A N 1
ATOM 685 C CA . THR A 1 89 ? -4.045 -4.271 -21.574 1.00 93.31 89 THR A CA 1
ATOM 686 C C . THR A 1 89 ? -2.662 -3.798 -22.006 1.00 93.31 89 THR A C 1
ATOM 688 O O . THR A 1 89 ? -2.123 -4.322 -22.978 1.00 93.31 89 THR A O 1
ATOM 691 N N . LEU A 1 90 ? -2.024 -2.908 -21.244 1.00 89.75 90 LEU A N 1
ATOM 692 C CA . LEU A 1 90 ? -0.676 -2.421 -21.537 1.00 89.75 90 LEU A CA 1
ATOM 693 C C . LEU A 1 90 ? 0.374 -3.530 -21.553 1.00 89.75 90 LEU A C 1
ATOM 695 O O . LEU A 1 90 ? 1.237 -3.512 -22.427 1.00 89.75 90 LEU A O 1
ATOM 699 N N . ILE A 1 91 ? 0.306 -4.510 -20.650 1.00 89.19 91 ILE A N 1
ATOM 700 C CA . ILE A 1 91 ? 1.194 -5.682 -20.657 1.00 89.19 91 ILE A CA 1
ATOM 701 C C . ILE A 1 91 ? 0.937 -6.537 -21.905 1.00 89.19 91 ILE A C 1
ATOM 703 O O . ILE A 1 91 ? 1.897 -6.979 -22.533 1.00 89.19 91 ILE A O 1
ATOM 707 N N . SER A 1 92 ? -0.327 -6.689 -22.308 1.00 90.25 92 SER A N 1
ATOM 708 C CA . SER A 1 92 ? -0.743 -7.517 -23.450 1.00 90.25 92 SER A CA 1
ATOM 709 C C . SER A 1 92 ? -0.377 -6.937 -24.823 1.00 90.25 92 SER A C 1
ATOM 711 O O . SER A 1 92 ? -0.253 -7.688 -25.787 1.00 90.25 92 SER A O 1
ATOM 713 N N . LEU A 1 93 ? -0.201 -5.616 -24.946 1.00 89.19 93 LEU A N 1
ATOM 714 C CA . LEU A 1 93 ? 0.246 -5.005 -26.205 1.00 89.19 93 LEU A CA 1
ATOM 715 C C . LEU A 1 93 ? 1.680 -5.454 -26.563 1.00 89.19 93 LEU A C 1
ATOM 717 O O . LEU A 1 93 ? 2.458 -5.778 -25.680 1.00 89.19 93 LEU A O 1
ATOM 721 N N . PRO A 1 94 ? 2.110 -5.475 -27.827 1.00 86.75 94 PRO A N 1
ATOM 72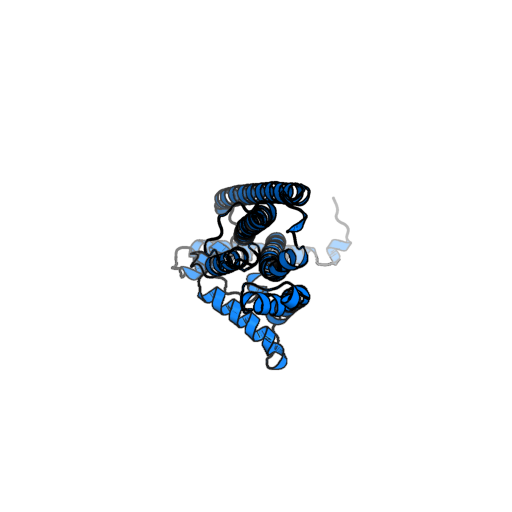2 C CA . PRO A 1 94 ? 3.519 -5.705 -28.151 1.00 86.75 94 PRO A CA 1
ATOM 723 C C . PRO A 1 94 ? 4.383 -4.485 -27.784 1.00 86.75 94 PRO A C 1
ATOM 725 O O . PRO A 1 94 ? 3.915 -3.345 -27.797 1.00 86.75 94 PRO A O 1
ATOM 728 N N . ALA A 1 95 ? 5.654 -4.711 -27.439 1.00 83.56 95 ALA A N 1
ATOM 729 C CA . ALA A 1 95 ? 6.620 -3.626 -27.258 1.00 83.56 95 ALA A CA 1
ATOM 730 C C . ALA A 1 95 ? 6.998 -3.017 -28.617 1.00 83.56 95 ALA A C 1
ATOM 732 O O . ALA A 1 95 ? 7.108 -3.733 -29.610 1.00 83.56 95 ALA A O 1
ATOM 733 N N . GLN A 1 96 ? 7.246 -1.704 -28.662 1.00 78.06 96 GLN A N 1
ATOM 734 C CA . GLN A 1 96 ? 7.586 -1.008 -29.911 1.00 78.06 96 GLN A CA 1
ATOM 735 C C . GLN A 1 96 ? 8.918 -1.487 -30.517 1.00 78.06 96 GLN A C 1
ATOM 737 O O . GLN A 1 96 ? 9.091 -1.457 -31.732 1.00 78.06 96 GLN A O 1
ATOM 742 N N . LYS A 1 97 ? 9.850 -1.942 -29.671 1.00 78.19 97 LYS A N 1
ATOM 743 C CA . LYS A 1 97 ? 11.133 -2.542 -30.059 1.00 78.19 97 LYS A CA 1
ATOM 744 C C . LYS A 1 97 ? 11.349 -3.827 -29.247 1.00 78.19 97 LYS A C 1
ATOM 746 O O . LYS A 1 97 ? 11.750 -3.725 -28.082 1.00 78.19 97 LYS A O 1
ATOM 751 N N . PRO A 1 98 ? 11.040 -5.011 -29.806 1.00 74.62 98 PRO A N 1
ATOM 752 C CA . PRO A 1 98 ? 11.117 -6.274 -29.070 1.00 74.62 98 PRO A CA 1
ATOM 753 C C . PRO A 1 98 ? 12.560 -6.686 -28.754 1.00 74.62 98 PRO A C 1
ATOM 755 O O . PRO A 1 98 ? 12.804 -7.248 -27.696 1.00 74.62 98 PRO A O 1
ATOM 758 N N . GLU A 1 99 ? 13.523 -6.340 -29.612 1.00 70.00 99 GLU A N 1
ATOM 759 C CA . GLU A 1 99 ? 14.924 -6.778 -29.481 1.00 70.00 99 GLU A CA 1
ATOM 760 C C . GLU A 1 99 ? 15.664 -6.169 -28.285 1.00 70.00 99 GLU A C 1
ATOM 762 O O . GLU A 1 99 ? 16.673 -6.695 -27.840 1.00 70.00 99 GLU A O 1
ATOM 767 N N . THR A 1 100 ? 15.163 -5.063 -27.738 1.00 69.56 100 THR A N 1
ATOM 768 C CA . THR A 1 100 ? 15.792 -4.367 -26.606 1.00 69.56 100 THR A CA 1
ATOM 769 C C . THR A 1 100 ? 15.069 -4.661 -25.286 1.00 69.56 100 THR A C 1
ATOM 771 O O . THR A 1 100 ? 15.381 -4.044 -24.269 1.00 69.56 100 THR A O 1
ATOM 774 N N . PHE A 1 101 ? 13.991 -5.455 -25.289 1.00 79.75 101 PHE A N 1
ATOM 775 C CA . PHE A 1 101 ? 13.206 -5.733 -24.081 1.00 79.75 101 PHE A CA 1
ATOM 776 C C . PHE A 1 101 ? 13.819 -6.923 -23.350 1.00 79.75 101 PHE A C 1
ATOM 778 O O . PHE A 1 101 ? 13.668 -8.059 -23.790 1.00 79.75 101 PHE A O 1
ATOM 785 N N . ASP A 1 102 ? 14.490 -6.654 -22.232 1.00 82.50 102 ASP A N 1
ATOM 786 C CA . ASP A 1 102 ? 15.012 -7.707 -21.372 1.00 82.50 102 ASP A CA 1
ATOM 787 C C . ASP A 1 102 ? 14.033 -7.973 -20.213 1.00 82.50 102 ASP A C 1
ATOM 789 O O . ASP A 1 102 ? 13.858 -7.116 -19.336 1.00 82.50 102 ASP A O 1
ATOM 793 N N . PRO A 1 103 ? 13.370 -9.145 -20.179 1.00 83.69 103 PRO A N 1
ATOM 794 C CA . PRO A 1 103 ? 12.474 -9.487 -19.084 1.00 83.69 103 PRO A CA 1
ATOM 795 C C . PRO A 1 103 ? 13.194 -9.562 -17.731 1.00 83.69 103 PRO A C 1
ATOM 797 O O . PRO A 1 103 ? 12.552 -9.305 -16.713 1.00 83.69 103 PRO A O 1
ATOM 800 N N . ALA A 1 104 ? 14.494 -9.879 -17.689 1.00 83.81 104 ALA A N 1
ATOM 801 C CA . ALA A 1 104 ? 15.234 -9.986 -16.433 1.00 83.81 104 ALA A CA 1
ATOM 802 C C . ALA A 1 104 ? 15.340 -8.619 -15.739 1.00 83.81 104 ALA A C 1
ATOM 804 O O . ALA A 1 104 ? 14.950 -8.476 -14.578 1.00 83.81 104 ALA A O 1
ATOM 805 N N . TYR A 1 105 ? 15.751 -7.587 -16.480 1.00 81.75 105 TYR A N 1
ATOM 806 C CA . TYR A 1 105 ? 15.851 -6.221 -15.961 1.00 81.75 105 TYR A CA 1
ATOM 807 C C . TYR A 1 105 ? 14.479 -5.633 -15.590 1.00 81.75 105 TYR A C 1
ATOM 809 O O . TYR A 1 105 ? 14.331 -4.973 -14.560 1.00 81.75 105 TYR A O 1
ATOM 817 N N . PHE A 1 106 ? 13.444 -5.919 -16.388 1.00 86.75 106 PHE A N 1
ATOM 818 C CA . PHE A 1 106 ? 12.069 -5.538 -16.055 1.00 86.75 106 PHE A CA 1
ATOM 819 C C . PHE A 1 106 ? 11.609 -6.144 -14.721 1.00 86.75 106 PHE A C 1
ATOM 821 O O . PHE A 1 106 ? 11.006 -5.462 -13.893 1.00 86.75 106 PHE A O 1
ATOM 828 N N . LEU A 1 107 ? 11.903 -7.425 -14.486 1.00 88.44 107 LEU A N 1
ATOM 829 C CA . LEU A 1 107 ? 11.499 -8.125 -13.267 1.00 88.44 107 LEU A CA 1
ATOM 830 C C . LEU A 1 107 ? 12.355 -7.760 -12.047 1.00 88.44 107 LEU A C 1
ATOM 832 O O . LEU A 1 107 ? 11.861 -7.873 -10.925 1.00 88.44 107 LEU A O 1
ATOM 836 N N . ALA A 1 108 ? 13.580 -7.263 -12.230 1.00 85.50 108 ALA A N 1
ATOM 837 C CA . ALA A 1 108 ? 14.462 -6.869 -11.128 1.00 85.50 108 ALA A CA 1
ATOM 838 C C . ALA A 1 108 ? 13.831 -5.796 -10.218 1.00 85.50 108 ALA A C 1
ATOM 840 O O . ALA A 1 108 ? 13.908 -5.886 -8.993 1.00 85.50 108 ALA A O 1
ATOM 841 N N . SER A 1 109 ? 13.101 -4.833 -10.796 1.00 87.69 109 SER A N 1
ATOM 842 C CA . SER A 1 109 ? 12.384 -3.795 -10.034 1.00 87.69 109 SER A CA 1
ATOM 843 C C . SER A 1 109 ? 11.177 -4.323 -9.241 1.00 87.69 109 SER A C 1
ATOM 845 O O . SER A 1 109 ? 10.690 -3.642 -8.332 1.00 87.69 109 SER A O 1
ATOM 847 N N . PHE A 1 110 ? 10.652 -5.514 -9.567 1.00 89.75 110 PHE A N 1
ATOM 848 C CA . PHE A 1 110 ? 9.417 -6.021 -8.957 1.00 89.75 110 PHE A CA 1
ATOM 849 C C . PHE A 1 110 ? 9.581 -6.357 -7.480 1.00 89.75 110 PHE A C 1
ATOM 851 O O . PHE A 1 110 ? 8.592 -6.271 -6.755 1.00 89.75 110 PHE A O 1
ATOM 858 N N . SER A 1 111 ? 10.783 -6.711 -7.016 1.00 90.38 111 SER A N 1
ATOM 859 C CA . SER A 1 111 ? 11.033 -6.981 -5.592 1.00 90.38 111 SER A CA 1
ATOM 860 C C . SER A 1 111 ? 10.622 -5.784 -4.726 1.00 90.38 111 SER A C 1
ATOM 862 O O . SER A 1 111 ? 9.867 -5.936 -3.767 1.00 90.38 111 SER A O 1
ATOM 864 N N . VAL A 1 112 ? 10.986 -4.565 -5.134 1.00 91.69 112 VAL A N 1
ATOM 865 C CA . VAL A 1 112 ? 10.616 -3.337 -4.415 1.00 91.69 112 VAL A CA 1
ATOM 866 C C . VAL A 1 112 ? 9.103 -3.095 -4.463 1.00 91.69 112 VAL A C 1
ATOM 868 O O . VAL A 1 112 ? 8.491 -2.782 -3.439 1.00 91.69 112 VAL A O 1
ATOM 871 N N . PHE A 1 113 ? 8.464 -3.297 -5.622 1.00 93.31 113 PHE A N 1
ATOM 872 C CA . PHE A 1 113 ? 7.005 -3.183 -5.741 1.00 93.31 113 PHE A CA 1
ATOM 873 C C . PHE A 1 113 ? 6.261 -4.208 -4.873 1.00 93.31 113 PHE A C 1
ATOM 875 O O . PHE A 1 113 ? 5.224 -3.856 -4.304 1.00 93.31 113 PHE A O 1
ATOM 882 N N . ARG A 1 114 ? 6.781 -5.436 -4.729 1.00 92.06 114 ARG A N 1
ATOM 883 C CA . ARG A 1 114 ? 6.225 -6.474 -3.841 1.00 92.06 114 ARG A CA 1
ATOM 884 C C . ARG A 1 114 ? 6.348 -6.095 -2.371 1.00 92.06 114 ARG A C 1
ATOM 886 O O . ARG A 1 114 ? 5.378 -6.254 -1.633 1.00 92.06 114 ARG A O 1
ATOM 893 N N . VAL A 1 115 ? 7.489 -5.545 -1.955 1.00 91.25 115 VAL A N 1
ATOM 894 C CA . VAL A 1 115 ? 7.674 -5.044 -0.582 1.00 91.25 115 VAL A CA 1
ATOM 895 C C . VAL A 1 115 ? 6.692 -3.910 -0.284 1.00 91.25 115 VAL A C 1
ATOM 897 O O . VAL A 1 115 ? 6.080 -3.884 0.779 1.00 91.25 115 VAL A O 1
ATOM 900 N N . VAL A 1 116 ? 6.466 -2.990 -1.225 1.00 92.62 116 VAL A N 1
ATOM 901 C CA . VAL A 1 116 ? 5.440 -1.949 -1.039 1.00 92.62 116 VAL A CA 1
ATOM 902 C C . VAL A 1 116 ? 4.043 -2.580 -0.977 1.00 92.62 116 VAL A C 1
ATOM 904 O O . VAL A 1 116 ? 3.250 -2.237 -0.102 1.00 92.62 116 VAL A O 1
ATOM 907 N N . TRP A 1 117 ? 3.744 -3.532 -1.865 1.00 92.88 117 TRP A N 1
ATOM 908 C CA . TRP A 1 117 ? 2.453 -4.221 -1.911 1.00 92.88 117 TRP A CA 1
ATOM 909 C C . TRP A 1 117 ? 2.128 -4.972 -0.618 1.00 92.88 117 TRP A C 1
ATOM 911 O O . TRP A 1 117 ? 0.989 -4.939 -0.153 1.00 92.88 117 TRP A O 1
ATOM 921 N N . SER A 1 118 ? 3.115 -5.612 0.004 1.00 90.88 118 SER A N 1
ATOM 922 C CA . SER A 1 118 ? 2.899 -6.330 1.258 1.00 90.88 118 SER A CA 1
ATOM 923 C C . SER A 1 118 ? 2.475 -5.396 2.385 1.00 90.88 118 SER A C 1
ATOM 925 O O . SER A 1 118 ? 1.517 -5.699 3.092 1.00 90.88 118 SER A O 1
ATOM 927 N N . VAL A 1 119 ? 3.087 -4.214 2.493 1.00 88.25 119 VAL A N 1
ATOM 928 C CA . VAL A 1 119 ? 2.661 -3.184 3.449 1.00 88.25 119 VAL A CA 1
ATOM 929 C C . VAL A 1 119 ? 1.209 -2.773 3.186 1.00 88.25 119 VAL A C 1
ATOM 931 O O . VAL A 1 119 ? 0.429 -2.642 4.130 1.00 88.25 119 VAL A O 1
ATOM 934 N N . LEU A 1 120 ? 0.801 -2.637 1.920 1.00 92.19 120 LEU A N 1
ATOM 935 C CA . LEU A 1 120 ? -0.593 -2.341 1.563 1.00 92.19 120 LEU A CA 1
ATOM 936 C C . LEU A 1 120 ? -1.556 -3.450 1.980 1.00 92.19 120 LEU A C 1
ATOM 938 O O . LEU A 1 120 ? -2.623 -3.149 2.519 1.00 92.19 120 LEU A O 1
ATOM 942 N N . LEU A 1 121 ? -1.181 -4.715 1.782 1.00 89.19 121 LEU A N 1
ATOM 943 C CA . LEU A 1 121 ? -1.977 -5.853 2.240 1.00 89.19 121 LEU A CA 1
ATOM 944 C C . LEU A 1 121 ? -2.165 -5.828 3.758 1.00 89.19 121 LEU A C 1
ATOM 946 O O . LEU A 1 121 ? -3.277 -6.060 4.224 1.00 89.19 121 LEU A O 1
ATOM 950 N N . ILE A 1 122 ? -1.138 -5.456 4.529 1.00 86.38 122 ILE A N 1
ATOM 951 C CA . ILE A 1 122 ? -1.268 -5.289 5.986 1.00 86.38 122 ILE A CA 1
ATOM 952 C C . ILE A 1 122 ? -2.322 -4.227 6.310 1.00 86.38 122 ILE A C 1
ATOM 954 O O . ILE A 1 122 ? -3.168 -4.452 7.172 1.00 86.38 122 ILE A O 1
ATOM 958 N N . PHE A 1 123 ? -2.333 -3.089 5.606 1.00 87.50 123 PHE A N 1
ATOM 959 C CA . PHE A 1 123 ? -3.364 -2.061 5.799 1.00 87.50 123 PHE A CA 1
ATOM 960 C C . PHE A 1 123 ? -4.777 -2.562 5.479 1.00 87.50 123 PHE A C 1
ATOM 962 O O . PHE A 1 123 ? -5.707 -2.258 6.231 1.00 87.50 123 PHE A O 1
ATOM 969 N N . TRP A 1 124 ? -4.942 -3.348 4.413 1.00 90.38 124 TRP A N 1
ATOM 970 C CA . TRP A 1 124 ? -6.220 -3.984 4.080 1.00 90.38 124 TRP A CA 1
ATOM 971 C C . TRP A 1 124 ? -6.660 -4.990 5.148 1.00 90.38 124 TRP A C 1
ATOM 973 O O . TRP A 1 124 ? -7.803 -4.925 5.602 1.00 90.38 124 TRP A O 1
ATOM 983 N N . CYS A 1 125 ? -5.756 -5.859 5.606 1.00 86.38 125 CYS A N 1
ATOM 984 C CA . CYS A 1 125 ? -6.028 -6.830 6.667 1.00 86.38 125 CYS A CA 1
ATOM 985 C C . CYS A 1 125 ? -6.385 -6.141 7.988 1.00 86.38 125 CYS A C 1
ATOM 987 O O . CYS A 1 125 ? -7.373 -6.509 8.617 1.00 86.38 125 CYS A O 1
ATOM 989 N N . MET A 1 126 ? -5.651 -5.096 8.383 1.00 84.06 126 MET A N 1
ATOM 990 C CA . MET A 1 126 ? -5.982 -4.302 9.572 1.00 84.06 126 MET A CA 1
ATOM 991 C C . MET A 1 126 ? -7.371 -3.664 9.456 1.00 84.06 126 MET A C 1
ATOM 993 O O . MET A 1 126 ? -8.129 -3.675 10.423 1.00 84.06 126 MET A O 1
ATOM 997 N N . GLY A 1 127 ? -7.726 -3.135 8.278 1.00 87.00 127 GLY A N 1
ATOM 998 C CA . GLY A 1 127 ? -9.068 -2.612 8.013 1.00 87.00 127 GLY A CA 1
ATOM 999 C C . GLY A 1 127 ? -10.154 -3.685 8.137 1.00 87.00 127 GLY A C 1
ATOM 1000 O O . GLY A 1 127 ? -11.179 -3.443 8.775 1.00 87.00 127 GLY A O 1
ATOM 1001 N N . ALA A 1 128 ? -9.911 -4.879 7.589 1.00 86.31 128 ALA A N 1
ATOM 1002 C CA . ALA A 1 128 ? -10.835 -6.012 7.648 1.00 86.31 128 ALA A CA 1
ATOM 1003 C C . ALA A 1 128 ? -11.041 -6.524 9.077 1.00 86.31 128 ALA A C 1
ATOM 1005 O O . ALA A 1 128 ? -12.181 -6.687 9.506 1.00 86.31 128 ALA A O 1
ATOM 1006 N N . VAL A 1 129 ? -9.960 -6.698 9.840 1.00 84.06 129 VAL A N 1
ATOM 1007 C CA . VAL A 1 129 ? -10.032 -7.103 11.251 1.00 84.06 129 VAL A CA 1
ATOM 1008 C C . VAL A 1 129 ? -10.792 -6.061 12.067 1.00 84.06 129 VAL A C 1
ATOM 1010 O O . VAL A 1 129 ? -11.726 -6.417 12.783 1.00 84.06 129 VAL A O 1
ATOM 1013 N N . ALA A 1 130 ? -10.465 -4.773 11.911 1.00 83.75 130 ALA A N 1
ATOM 1014 C CA . ALA A 1 130 ? -11.180 -3.698 12.599 1.00 83.75 130 ALA A CA 1
ATOM 1015 C C . ALA A 1 130 ? -12.683 -3.725 12.276 1.00 83.75 130 ALA A C 1
ATOM 1017 O O . ALA A 1 130 ? -13.508 -3.598 13.177 1.00 83.75 130 ALA A O 1
ATOM 1018 N N . ARG A 1 131 ? -13.045 -3.968 11.010 1.00 85.31 131 ARG A N 1
ATOM 1019 C CA . ARG A 1 131 ? -14.442 -4.059 10.575 1.00 85.31 131 ARG A CA 1
ATOM 1020 C C . ARG A 1 131 ? -15.183 -5.238 11.204 1.00 85.31 131 ARG A C 1
ATOM 1022 O O . ARG A 1 131 ? -16.289 -5.044 11.698 1.00 85.31 131 ARG A O 1
ATOM 1029 N N . VAL A 1 132 ? -14.586 -6.430 11.207 1.00 85.50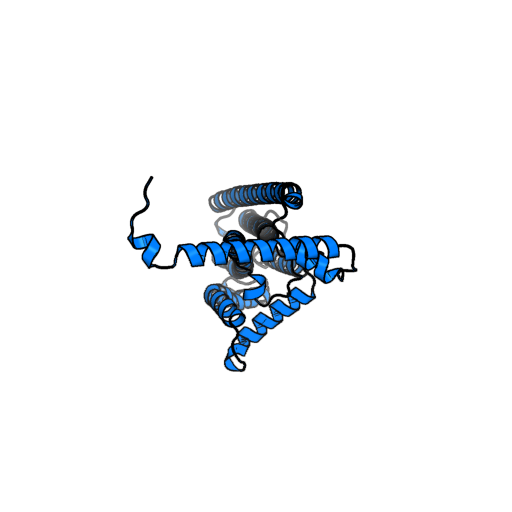 132 VAL A N 1
ATOM 1030 C CA . VAL A 1 132 ? -15.194 -7.628 11.814 1.00 85.50 132 VAL A CA 1
ATOM 1031 C C . VAL A 1 132 ? -15.382 -7.434 13.318 1.00 85.50 132 VAL A C 1
ATOM 1033 O O . VAL A 1 132 ? -16.432 -7.788 13.856 1.00 85.50 132 VAL A O 1
ATOM 1036 N N . CYS A 1 133 ? -14.403 -6.834 14.000 1.00 83.06 133 CYS A N 1
ATOM 1037 C CA . CYS A 1 133 ? -14.523 -6.520 15.420 1.00 83.06 133 CYS A CA 1
ATOM 1038 C C . CYS A 1 133 ? -15.629 -5.495 15.698 1.00 83.06 133 CYS A C 1
ATOM 1040 O O . CYS A 1 133 ? -16.394 -5.688 16.643 1.00 83.06 133 CYS A O 1
ATOM 1042 N N . ASP A 1 134 ? -15.742 -4.452 14.868 1.00 82.00 134 ASP A N 1
ATOM 1043 C CA . ASP A 1 134 ? -16.807 -3.450 14.973 1.00 82.00 134 ASP A CA 1
ATOM 1044 C C . ASP A 1 134 ? -18.198 -4.085 14.783 1.00 82.00 134 ASP A C 1
ATOM 1046 O O . ASP A 1 134 ? -19.126 -3.762 15.524 1.00 82.00 134 ASP A O 1
ATOM 1050 N N . GLU A 1 135 ? -18.349 -5.024 13.840 1.00 84.69 135 GLU A N 1
ATOM 1051 C CA . GLU A 1 135 ? -19.617 -5.731 13.586 1.00 84.69 135 GLU A CA 1
ATOM 1052 C C . GLU A 1 135 ? -20.029 -6.666 14.733 1.00 84.69 135 GLU A C 1
ATOM 1054 O O . GLU A 1 135 ? -21.217 -6.789 15.029 1.00 84.69 135 GLU A O 1
ATOM 1059 N N . HIS A 1 136 ? -19.062 -7.285 15.413 1.00 85.56 136 HIS A N 1
ATOM 1060 C CA . HIS A 1 136 ? -19.316 -8.181 16.547 1.00 85.56 136 HIS A CA 1
ATOM 1061 C C . HIS A 1 136 ? -19.302 -7.461 17.905 1.00 85.56 136 HIS A C 1
ATOM 1063 O O . HIS A 1 136 ? -19.334 -8.120 18.943 1.00 85.56 136 HIS A O 1
ATOM 1069 N N . PHE A 1 137 ? -19.237 -6.123 17.921 1.00 82.25 137 PHE A N 1
ATOM 1070 C CA . PHE A 1 137 ? -19.102 -5.306 19.138 1.00 82.25 137 PHE A CA 1
ATOM 1071 C C . PHE A 1 137 ? -17.919 -5.723 20.031 1.00 82.25 137 PHE A C 1
ATOM 1073 O O . PHE A 1 137 ? -17.921 -5.506 21.246 1.00 82.25 137 PHE A O 1
ATOM 1080 N N . ILE A 1 138 ? -16.885 -6.314 19.430 1.00 80.75 138 ILE A N 1
ATOM 1081 C CA . ILE A 1 138 ? -15.667 -6.705 20.126 1.00 80.75 138 ILE A CA 1
ATOM 1082 C C . ILE A 1 138 ? -14.793 -5.462 20.241 1.00 80.75 138 ILE A C 1
ATOM 1084 O O . ILE A 1 138 ? -14.398 -4.858 19.241 1.00 80.75 138 ILE A O 1
ATOM 1088 N N . ASN A 1 139 ? -14.451 -5.089 21.473 1.00 76.69 139 ASN A N 1
ATOM 1089 C CA . ASN A 1 139 ? -13.567 -3.961 21.726 1.00 76.69 139 ASN A CA 1
ATOM 1090 C C . ASN A 1 139 ? -12.121 -4.315 21.327 1.00 76.69 139 ASN A C 1
ATOM 1092 O O . ASN A 1 139 ? -11.297 -4.698 22.159 1.00 76.69 139 ASN A O 1
ATOM 1096 N N . HIS A 1 140 ? -11.813 -4.192 20.036 1.00 71.56 140 HIS A N 1
ATOM 1097 C CA . HIS A 1 140 ? -10.499 -4.485 19.464 1.00 71.56 140 HIS A CA 1
ATOM 1098 C C . HIS A 1 140 ? -9.382 -3.627 20.078 1.00 71.56 140 HIS A C 1
ATOM 1100 O O . HIS A 1 140 ? -8.245 -4.083 20.158 1.00 71.56 140 HIS A O 1
ATOM 1106 N N . MET A 1 141 ? -9.689 -2.423 20.581 1.00 69.69 141 MET A N 1
ATOM 1107 C CA . MET A 1 141 ? -8.719 -1.608 21.325 1.00 69.69 141 MET A CA 1
ATOM 1108 C C . MET A 1 141 ? -8.308 -2.257 22.640 1.00 69.69 141 MET A C 1
ATOM 1110 O O . MET A 1 141 ? -7.135 -2.200 22.998 1.00 69.69 141 MET A O 1
ATOM 1114 N N . PHE A 1 142 ? -9.249 -2.892 23.342 1.00 69.50 142 PHE A N 1
ATOM 1115 C CA . PHE A 1 142 ? -8.942 -3.626 24.565 1.00 69.50 142 PHE A CA 1
ATOM 1116 C C . PHE A 1 142 ? -8.073 -4.851 24.261 1.00 69.50 142 PHE A C 1
ATOM 1118 O O . PHE A 1 142 ? -7.045 -5.046 24.902 1.00 69.50 142 PHE A O 1
ATOM 1125 N N . ILE A 1 143 ? -8.433 -5.615 23.225 1.00 70.62 143 ILE A N 1
ATOM 1126 C CA . ILE A 1 143 ? -7.682 -6.807 22.798 1.00 70.62 143 ILE A CA 1
ATOM 1127 C C . ILE A 1 143 ? -6.245 -6.454 22.403 1.00 70.62 143 ILE A C 1
ATOM 1129 O O . ILE A 1 143 ? -5.299 -7.122 22.813 1.00 70.62 143 ILE A O 1
ATOM 1133 N N . LEU A 1 144 ? -6.071 -5.377 21.638 1.00 67.12 144 LEU A N 1
ATOM 1134 C CA . LEU A 1 144 ? -4.757 -4.917 21.189 1.00 67.12 144 LEU A CA 1
ATOM 1135 C C . LEU A 1 144 ? -4.011 -4.100 22.254 1.00 67.12 144 LEU A C 1
ATOM 1137 O O . LEU A 1 144 ? -2.914 -3.616 21.985 1.00 67.12 144 LEU A O 1
ATOM 1141 N N . SER A 1 145 ? -4.599 -3.902 23.443 1.00 68.19 145 SER A N 1
ATOM 1142 C CA . SER A 1 145 ? -4.069 -3.009 24.487 1.00 68.19 145 SER A CA 1
ATOM 1143 C C . SER A 1 145 ? -3.732 -1.604 23.957 1.00 68.19 145 SER A C 1
ATOM 1145 O O . SER A 1 145 ? -2.834 -0.916 24.449 1.00 68.19 145 SER A O 1
ATOM 1147 N N . VAL A 1 146 ? -4.454 -1.163 22.921 1.00 67.88 146 VAL A N 1
ATOM 1148 C CA . VAL A 1 146 ? -4.274 0.143 22.293 1.00 67.88 146 VAL A CA 1
ATOM 1149 C C . VAL A 1 146 ? -5.015 1.176 23.125 1.00 67.88 146 VAL A C 1
ATOM 1151 O O . VAL A 1 146 ? -6.172 1.014 23.500 1.00 67.88 146 VAL A O 1
ATOM 1154 N N . GLU A 1 147 ? -4.329 2.275 23.409 1.00 65.50 147 GLU A N 1
ATOM 1155 C CA . GLU A 1 147 ? -4.845 3.352 24.243 1.00 65.50 147 GLU A CA 1
ATOM 1156 C C . GLU A 1 147 ? -6.188 3.886 23.703 1.00 65.50 147 GLU A C 1
ATOM 1158 O O . GLU A 1 147 ? -6.220 4.333 22.553 1.00 65.50 147 GLU A O 1
ATOM 1163 N N . PRO A 1 148 ? -7.270 3.915 24.517 1.00 59.53 148 PRO A N 1
ATOM 1164 C CA . PRO A 1 148 ? -8.676 4.104 24.098 1.00 59.53 148 PRO A CA 1
ATOM 1165 C C . PRO A 1 148 ? -8.976 5.431 23.378 1.00 59.53 148 PRO A C 1
ATOM 1167 O O . PRO A 1 148 ? -10.076 5.669 22.890 1.00 59.53 148 PRO A O 1
ATOM 1170 N N . GLN A 1 149 ? -7.993 6.323 23.303 1.00 62.78 149 GLN A N 1
ATOM 1171 C CA . GLN A 1 149 ? -8.082 7.606 22.614 1.00 62.78 149 GLN A CA 1
ATOM 1172 C C . GLN A 1 149 ? -7.858 7.495 21.095 1.00 62.78 149 GLN A C 1
ATOM 1174 O O . GLN A 1 149 ? -8.191 8.428 20.361 1.00 62.78 149 GLN A O 1
ATOM 1179 N N . CYS A 1 150 ? -7.302 6.383 20.603 1.00 64.88 150 CYS A N 1
ATOM 1180 C CA . CYS A 1 150 ? -7.094 6.164 19.174 1.00 64.88 150 CYS A CA 1
ATOM 1181 C C . CYS A 1 150 ? -8.397 5.723 18.480 1.00 64.88 150 CYS A C 1
ATOM 1183 O O . CYS A 1 150 ? -8.712 4.543 18.406 1.00 64.88 150 CYS A O 1
ATOM 1185 N N . ARG A 1 151 ? -9.155 6.672 17.919 1.00 65.81 151 ARG A N 1
ATOM 1186 C CA . ARG A 1 151 ? -10.348 6.384 17.096 1.00 65.81 151 ARG A CA 1
ATOM 1187 C C . ARG A 1 151 ? -9.967 5.974 15.667 1.00 65.81 151 ARG A C 1
ATOM 1189 O O . ARG A 1 151 ? -10.337 6.647 14.704 1.00 65.81 151 ARG A O 1
ATOM 1196 N N . ALA A 1 152 ? -9.170 4.921 15.514 1.00 71.62 152 ALA A N 1
ATOM 1197 C CA . ALA A 1 152 ? -8.854 4.364 14.201 1.00 71.62 152 ALA A CA 1
ATOM 1198 C C . ALA A 1 152 ? -10.029 3.507 13.703 1.00 71.62 152 ALA A C 1
ATOM 1200 O O . ALA A 1 152 ? -10.037 2.296 13.864 1.00 71.62 152 ALA A O 1
ATOM 1201 N N . THR A 1 153 ? -11.043 4.145 13.118 1.00 79.50 153 THR A N 1
ATOM 1202 C CA . THR A 1 153 ? -12.198 3.443 12.531 1.00 79.50 153 THR A CA 1
ATOM 1203 C C . THR A 1 153 ? -11.774 2.605 11.320 1.00 79.50 153 THR A C 1
ATOM 1205 O O . THR A 1 153 ? -10.926 3.050 10.540 1.00 79.50 153 THR A O 1
ATOM 1208 N N . ALA A 1 154 ? -12.413 1.451 11.088 1.00 85.00 154 ALA A N 1
ATOM 1209 C CA . ALA A 1 154 ? -12.166 0.607 9.910 1.00 85.00 154 ALA A CA 1
ATOM 1210 C C . ALA A 1 154 ? -12.215 1.399 8.584 1.00 85.00 154 ALA A C 1
ATOM 1212 O O . ALA A 1 154 ? -11.329 1.283 7.740 1.00 85.00 154 ALA A O 1
ATOM 1213 N N . SER A 1 155 ? -13.183 2.311 8.456 1.00 84.25 155 SER A N 1
ATOM 1214 C CA . SER A 1 155 ? -13.321 3.261 7.345 1.00 84.25 155 SER A CA 1
ATOM 1215 C C . SER A 1 155 ? -12.071 4.104 7.063 1.00 84.25 155 SER A C 1
ATOM 1217 O O . SER A 1 155 ? -11.760 4.400 5.911 1.00 84.25 155 SER A O 1
ATOM 1219 N N . TYR A 1 156 ? -11.345 4.517 8.106 1.00 85.12 156 TYR A N 1
ATOM 1220 C CA . TYR A 1 156 ? -10.112 5.288 7.949 1.00 85.12 156 TYR A CA 1
ATOM 1221 C C . TYR A 1 156 ? -8.985 4.419 7.379 1.00 85.12 156 TYR A C 1
ATOM 1223 O O . TYR A 1 156 ? -8.247 4.870 6.500 1.00 85.12 156 TYR A O 1
ATOM 1231 N N . LEU A 1 157 ? -8.867 3.179 7.863 1.00 87.69 157 LEU A N 1
ATOM 1232 C CA . LEU A 1 157 ? -7.861 2.222 7.401 1.00 87.69 157 LEU A CA 1
ATOM 1233 C C . LEU A 1 157 ? -8.104 1.832 5.945 1.00 87.69 157 LEU A C 1
ATOM 1235 O O . LEU A 1 157 ? -7.191 1.956 5.132 1.00 87.69 157 LEU A O 1
ATOM 1239 N N . PHE A 1 158 ? -9.336 1.468 5.593 1.00 89.44 158 PHE A N 1
ATOM 1240 C CA . PHE A 1 158 ? -9.695 1.130 4.218 1.00 89.44 158 PHE A CA 1
ATOM 1241 C C . PHE A 1 158 ? -9.552 2.314 3.257 1.00 89.44 158 PHE A C 1
ATOM 1243 O O . PHE A 1 158 ? -9.041 2.141 2.152 1.00 89.44 158 PHE A O 1
ATOM 1250 N N . GLY A 1 159 ? -9.907 3.534 3.674 1.00 88.06 159 GLY A N 1
ATOM 1251 C CA . GLY A 1 159 ? -9.720 4.721 2.838 1.00 88.06 159 GLY A CA 1
ATOM 1252 C C . GLY A 1 159 ? -8.241 4.997 2.550 1.00 88.06 159 GLY A C 1
ATOM 1253 O O . GLY A 1 159 ? -7.870 5.333 1.424 1.00 88.06 159 GLY A O 1
ATOM 1254 N N . ARG A 1 160 ? -7.370 4.807 3.551 1.00 88.75 160 ARG A N 1
ATOM 1255 C CA . ARG A 1 160 ? -5.912 4.906 3.381 1.00 88.75 160 ARG A CA 1
ATOM 1256 C C . ARG A 1 160 ? -5.358 3.781 2.512 1.00 88.75 160 ARG A C 1
ATOM 1258 O O . ARG A 1 160 ? -4.558 4.069 1.623 1.00 88.75 160 ARG A O 1
ATOM 1265 N N . ALA A 1 161 ? -5.799 2.547 2.739 1.00 92.00 161 ALA A N 1
ATOM 1266 C CA . ALA A 1 161 ? -5.399 1.386 1.955 1.00 92.00 161 ALA A CA 1
ATOM 1267 C C . ALA A 1 161 ? -5.783 1.565 0.479 1.00 92.00 161 ALA A C 1
ATOM 1269 O O . ALA A 1 161 ? -4.931 1.410 -0.392 1.00 92.00 161 ALA A O 1
ATOM 1270 N N . GLY A 1 162 ? -7.017 1.991 0.190 1.00 92.25 162 GLY A N 1
ATOM 1271 C CA . GLY A 1 162 ? -7.503 2.252 -1.167 1.00 92.25 162 GLY A CA 1
ATOM 1272 C C . GLY A 1 162 ? -6.733 3.360 -1.889 1.00 92.25 162 GLY A C 1
ATOM 1273 O O . GLY A 1 162 ? -6.339 3.177 -3.042 1.00 92.25 162 GLY A O 1
ATOM 1274 N N . LEU A 1 163 ? -6.442 4.473 -1.205 1.00 91.31 163 LEU A N 1
ATOM 1275 C CA . LEU A 1 163 ? -5.632 5.560 -1.766 1.00 91.31 163 LEU A CA 1
ATOM 1276 C C . LEU A 1 163 ? -4.210 5.094 -2.107 1.00 91.31 163 LEU A C 1
ATOM 1278 O O . LEU A 1 163 ? -3.724 5.346 -3.208 1.00 91.31 163 LEU A O 1
ATOM 1282 N N . LEU A 1 164 ? -3.547 4.407 -1.173 1.00 93.00 164 LEU A N 1
ATOM 1283 C CA . LEU A 1 164 ? -2.190 3.910 -1.386 1.00 93.00 164 LEU A CA 1
ATOM 1284 C C . LEU A 1 164 ? -2.140 2.803 -2.451 1.00 93.00 164 LEU A C 1
ATOM 1286 O O . LEU A 1 164 ? -1.210 2.778 -3.249 1.00 93.00 164 LEU A O 1
ATOM 1290 N N . THR A 1 165 ? -3.162 1.945 -2.519 1.00 94.75 165 THR A N 1
ATOM 1291 C CA . THR A 1 165 ? -3.328 0.935 -3.580 1.00 94.75 165 THR A CA 1
ATOM 1292 C C . THR A 1 165 ? -3.466 1.608 -4.943 1.00 94.75 165 THR A C 1
ATOM 1294 O O . THR A 1 165 ? -2.776 1.229 -5.882 1.00 94.75 165 THR A O 1
ATOM 1297 N N . SER A 1 166 ? -4.290 2.656 -5.048 1.00 93.69 166 SER A N 1
ATOM 1298 C CA . SER A 1 166 ? -4.458 3.415 -6.295 1.00 93.69 166 SER A CA 1
ATOM 1299 C C . SER A 1 166 ? -3.139 4.045 -6.752 1.00 93.69 166 SER A C 1
ATOM 1301 O O . SER A 1 166 ? -2.795 3.973 -7.929 1.00 93.69 166 SER A O 1
ATOM 1303 N N . LEU A 1 167 ? -2.374 4.622 -5.816 1.00 94.00 167 LEU A N 1
ATOM 1304 C CA . LEU A 1 167 ? -1.040 5.161 -6.095 1.00 94.00 167 LEU A CA 1
ATOM 1305 C C . LEU A 1 167 ? -0.066 4.065 -6.533 1.00 94.00 167 LEU A C 1
ATOM 1307 O O . LEU A 1 167 ? 0.638 4.252 -7.518 1.00 94.00 167 LEU A O 1
ATOM 1311 N N . TRP A 1 168 ? -0.048 2.918 -5.855 1.00 95.69 168 TRP A N 1
ATOM 1312 C CA . TRP A 1 168 ? 0.805 1.789 -6.228 1.00 95.69 168 TRP A CA 1
ATOM 1313 C C . TRP A 1 168 ? 0.515 1.306 -7.651 1.00 95.69 168 TRP A C 1
ATOM 1315 O O . TRP A 1 168 ? 1.447 1.186 -8.443 1.00 95.69 168 TRP A O 1
ATOM 1325 N N . ILE A 1 169 ? -0.763 1.122 -8.006 1.00 95.19 169 ILE A N 1
ATOM 1326 C CA . ILE A 1 169 ? -1.163 0.715 -9.361 1.00 95.19 169 ILE A CA 1
ATOM 1327 C C . ILE A 1 169 ? -0.744 1.792 -10.370 1.00 95.19 169 ILE A C 1
ATOM 1329 O O . ILE A 1 169 ? -0.177 1.470 -11.407 1.00 95.19 169 ILE A O 1
ATOM 1333 N N . LEU A 1 170 ? -0.956 3.074 -10.065 1.00 94.56 170 LEU A N 1
ATOM 1334 C CA . LEU A 1 170 ? -0.566 4.174 -10.949 1.00 94.56 170 LEU A CA 1
ATOM 1335 C C . LEU A 1 170 ? 0.953 4.217 -11.195 1.00 94.56 170 LEU A C 1
ATOM 1337 O O . LEU A 1 170 ? 1.374 4.326 -12.344 1.00 94.56 170 LEU A O 1
ATOM 1341 N N . PHE A 1 171 ? 1.781 4.080 -10.155 1.00 94.62 171 PHE A N 1
ATOM 1342 C CA . PHE A 1 171 ? 3.243 4.037 -10.297 1.00 94.62 171 PHE A CA 1
ATOM 1343 C C . PHE A 1 171 ? 3.724 2.788 -11.037 1.00 94.62 171 PHE A C 1
ATOM 1345 O O . PHE A 1 171 ? 4.610 2.899 -11.882 1.00 94.62 171 PHE A O 1
ATOM 1352 N N . LEU A 1 172 ? 3.116 1.627 -10.783 1.00 94.56 172 LEU A N 1
ATOM 1353 C CA . LEU A 1 172 ? 3.402 0.408 -11.538 1.00 94.56 172 LEU A CA 1
ATOM 1354 C C . LEU A 1 172 ? 3.020 0.568 -13.017 1.00 94.56 172 LEU A C 1
ATOM 1356 O O . LEU A 1 172 ? 3.788 0.195 -13.895 1.00 94.56 172 LEU A O 1
ATOM 1360 N N . GLY A 1 173 ? 1.861 1.161 -13.306 1.00 93.88 173 GLY A N 1
ATOM 1361 C CA . GLY A 1 173 ? 1.412 1.428 -14.670 1.00 93.88 173 GLY A CA 1
ATOM 1362 C C . GLY A 1 173 ? 2.334 2.398 -15.403 1.00 93.88 173 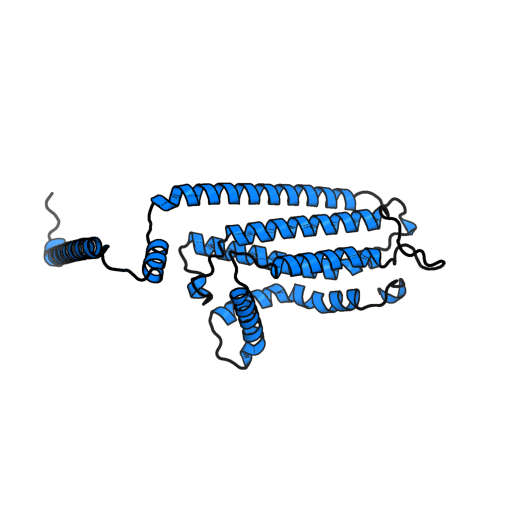GLY A C 1
ATOM 1363 O O . GLY A 1 173 ? 2.720 2.122 -16.535 1.00 93.88 173 GLY A O 1
ATOM 1364 N N . MET A 1 174 ? 2.754 3.485 -14.748 1.00 92.44 174 MET A N 1
ATOM 1365 C CA . MET A 1 174 ? 3.753 4.405 -15.303 1.00 92.44 174 MET A CA 1
ATOM 1366 C C . MET A 1 174 ? 5.094 3.709 -15.554 1.00 92.44 174 MET A C 1
ATOM 1368 O O . MET A 1 174 ? 5.678 3.918 -16.611 1.00 92.44 174 MET A O 1
ATOM 1372 N N . TYR A 1 175 ? 5.547 2.849 -14.638 1.00 92.88 175 TYR A N 1
ATOM 1373 C CA . TYR A 1 175 ? 6.761 2.051 -14.816 1.00 92.88 175 TYR A CA 1
ATOM 1374 C C . TYR A 1 175 ? 6.656 1.111 -16.029 1.00 92.88 175 TYR A C 1
ATOM 1376 O O . TYR A 1 175 ? 7.547 1.094 -16.874 1.00 92.88 175 TYR A O 1
ATOM 1384 N N . VAL A 1 176 ? 5.547 0.375 -16.167 1.00 91.88 176 VAL A N 1
ATOM 1385 C CA . VAL A 1 176 ? 5.304 -0.521 -17.313 1.00 91.88 176 VAL A CA 1
ATOM 1386 C C . VAL A 1 176 ? 5.244 0.264 -18.626 1.00 91.88 176 VAL A C 1
ATOM 1388 O O . VAL A 1 176 ? 5.830 -0.164 -19.622 1.00 91.88 176 VAL A O 1
ATOM 1391 N N . LEU A 1 177 ? 4.555 1.410 -18.632 1.00 91.00 177 LEU A N 1
ATOM 1392 C CA . LEU A 1 177 ? 4.461 2.295 -19.794 1.00 91.00 177 LEU A CA 1
ATOM 1393 C C . LEU A 1 177 ? 5.831 2.802 -20.227 1.00 91.00 177 LEU A C 1
ATOM 1395 O O . LEU A 1 177 ? 6.191 2.685 -21.400 1.00 91.00 177 LEU A O 1
ATOM 1399 N N . ASP A 1 178 ? 6.588 3.348 -19.282 1.00 88.81 178 ASP A N 1
ATOM 1400 C CA . ASP A 1 178 ? 7.889 3.936 -19.560 1.00 88.81 178 ASP A CA 1
ATOM 1401 C C . ASP A 1 178 ? 8.900 2.874 -19.996 1.00 88.81 178 ASP A C 1
ATOM 1403 O O . ASP A 1 178 ? 9.588 3.042 -21.001 1.00 88.81 178 ASP A O 1
ATOM 1407 N N . TYR A 1 179 ? 8.914 1.710 -19.343 1.00 86.75 179 TYR A N 1
ATOM 1408 C CA . TYR A 1 179 ? 9.812 0.625 -19.729 1.00 86.75 179 TYR A CA 1
ATOM 1409 C C . TYR A 1 179 ? 9.529 0.115 -21.154 1.00 86.75 179 TYR A C 1
ATOM 1411 O O . TYR A 1 179 ? 10.448 -0.150 -21.939 1.00 86.75 179 TYR A O 1
ATOM 1419 N N . LYS A 1 180 ? 8.249 0.015 -21.529 1.00 87.31 180 LYS A N 1
ATOM 1420 C CA . LYS A 1 180 ? 7.823 -0.568 -22.807 1.00 87.31 180 LYS A CA 1
ATOM 1421 C C . LYS A 1 180 ? 7.881 0.396 -23.989 1.00 87.31 180 LYS A C 1
ATOM 1423 O O . LYS A 1 180 ? 8.302 -0.024 -25.071 1.00 87.31 180 LYS A O 1
ATOM 1428 N N . TRP A 1 181 ? 7.489 1.652 -23.787 1.00 85.75 181 TRP A N 1
ATOM 1429 C CA . TRP A 1 181 ? 7.397 2.667 -24.844 1.00 85.75 181 TRP A CA 1
ATOM 1430 C C . TRP A 1 181 ? 8.427 3.793 -24.734 1.00 85.75 181 TRP A C 1
ATOM 1432 O O . TRP A 1 181 ? 8.467 4.625 -25.633 1.00 85.75 181 TRP A O 1
ATOM 1442 N N . MET A 1 182 ? 9.281 3.810 -23.701 1.00 79.38 182 MET A N 1
ATOM 1443 C CA . MET A 1 182 ? 10.304 4.849 -23.492 1.00 79.38 182 MET A CA 1
ATOM 1444 C C . MET A 1 182 ? 9.708 6.262 -23.573 1.00 79.38 182 MET A C 1
ATOM 1446 O O . MET A 1 182 ? 10.166 7.108 -24.340 1.00 79.38 182 MET A O 1
ATOM 1450 N N . LEU A 1 183 ? 8.621 6.484 -22.831 1.00 79.62 183 LEU A N 1
ATOM 1451 C CA . LEU A 1 183 ? 7.845 7.723 -22.896 1.00 79.62 183 LEU A CA 1
ATOM 1452 C C . LEU A 1 183 ? 8.645 8.925 -22.385 1.00 79.62 183 LEU A C 1
ATOM 1454 O O . LEU A 1 183 ? 8.469 10.031 -22.902 1.00 79.62 183 LEU A O 1
ATOM 1458 N N . PHE A 1 184 ? 9.510 8.722 -21.388 1.00 76.31 184 PHE A N 1
ATOM 1459 C CA . PHE A 1 184 ? 10.306 9.795 -20.808 1.00 76.31 184 PHE A CA 1
ATOM 1460 C C . PHE A 1 184 ? 11.733 9.825 -21.378 1.00 76.31 184 PHE A C 1
ATOM 1462 O O . PHE A 1 184 ? 12.398 8.789 -21.456 1.00 76.31 184 PHE A O 1
ATOM 1469 N N . PRO A 1 185 ? 12.242 11.010 -21.768 1.00 67.62 185 PRO A N 1
ATOM 1470 C CA . PRO A 1 185 ? 13.616 11.141 -22.229 1.00 67.62 185 PRO A CA 1
ATOM 1471 C C . PRO A 1 185 ? 14.588 10.856 -21.078 1.00 67.62 185 PRO A C 1
ATOM 1473 O O . PRO A 1 185 ? 14.468 11.408 -19.983 1.00 67.62 185 PRO A O 1
ATOM 1476 N N . THR A 1 186 ? 15.579 10.004 -21.334 1.00 63.88 186 THR A N 1
ATOM 1477 C CA . THR A 1 186 ? 16.632 9.657 -20.373 1.00 63.88 186 THR A CA 1
ATOM 1478 C C . THR A 1 186 ? 17.453 10.896 -20.008 1.00 63.88 186 THR A C 1
ATOM 1480 O O . THR A 1 186 ? 18.099 11.490 -20.869 1.00 63.88 186 THR A O 1
ATOM 1483 N N . VAL A 1 187 ? 17.439 11.277 -18.726 1.00 58.97 187 VAL A N 1
ATOM 1484 C CA . VAL A 1 187 ? 18.065 12.512 -18.202 1.00 58.97 187 VAL A CA 1
ATOM 1485 C C . VAL A 1 187 ? 19.599 12.483 -18.267 1.00 58.97 187 VAL A C 1
ATOM 1487 O O . VAL A 1 187 ? 20.232 13.534 -18.315 1.00 58.97 187 VAL A O 1
ATOM 1490 N N . VAL A 1 188 ? 20.213 11.297 -18.304 1.00 59.12 188 VAL A N 1
ATOM 1491 C CA . VAL A 1 188 ? 21.670 11.133 -18.396 1.00 59.12 188 VAL A CA 1
ATOM 1492 C C . VAL A 1 188 ? 21.981 10.213 -19.566 1.00 59.12 188 VAL A C 1
ATOM 1494 O O . VAL A 1 188 ? 21.771 9.007 -19.500 1.00 59.12 188 VAL A O 1
ATOM 1497 N N . GLN A 1 189 ? 22.454 10.802 -20.658 1.00 53.62 189 GLN A N 1
ATOM 1498 C CA . GLN A 1 189 ? 22.845 10.082 -21.862 1.00 53.62 189 GLN A CA 1
ATOM 1499 C C . GLN A 1 189 ? 24.346 9.775 -21.775 1.00 53.62 189 GLN A C 1
ATOM 1501 O O . GLN A 1 189 ? 25.180 10.516 -22.296 1.00 53.62 189 GLN A O 1
ATOM 1506 N N . THR A 1 190 ? 24.717 8.720 -21.047 1.00 54.19 190 THR A N 1
ATOM 1507 C CA . THR A 1 190 ? 26.093 8.208 -21.086 1.00 54.19 190 THR A CA 1
ATOM 1508 C C . THR A 1 190 ? 26.336 7.541 -22.437 1.00 54.19 190 THR A C 1
ATOM 1510 O O . THR A 1 190 ? 25.550 6.718 -22.895 1.00 54.19 190 THR A O 1
ATOM 1513 N N . ARG A 1 191 ? 27.422 7.956 -23.094 1.00 49.34 191 ARG A N 1
ATOM 1514 C CA . ARG A 1 191 ? 27.698 7.801 -24.531 1.00 49.34 191 ARG A CA 1
ATOM 1515 C C . ARG A 1 191 ? 27.821 6.349 -25.031 1.00 49.34 191 ARG A C 1
ATOM 1517 O O . ARG A 1 191 ? 27.723 6.163 -26.234 1.00 49.34 191 ARG A O 1
ATOM 1524 N N . ASP A 1 192 ? 27.951 5.366 -24.133 1.00 54.91 192 ASP A N 1
ATOM 1525 C CA . ASP A 1 192 ? 28.211 3.950 -24.457 1.00 54.91 192 ASP A CA 1
ATOM 1526 C C . ASP A 1 192 ? 27.422 2.928 -23.599 1.00 54.91 192 ASP A C 1
ATOM 1528 O O . ASP A 1 192 ? 27.688 1.733 -23.671 1.00 54.91 192 ASP A O 1
ATOM 1532 N N . SER A 1 193 ? 26.459 3.354 -22.770 1.00 53.22 193 SER A N 1
ATOM 1533 C CA . SER A 1 193 ? 25.713 2.448 -21.873 1.00 53.22 193 SER A CA 1
ATOM 1534 C C . SER A 1 193 ? 24.289 2.197 -22.367 1.00 53.22 193 SER A C 1
ATOM 1536 O O . SER A 1 193 ? 23.585 3.160 -22.682 1.00 53.22 193 SER A O 1
ATOM 1538 N N . ASP A 1 194 ? 23.853 0.933 -22.367 1.00 60.38 194 ASP A N 1
ATOM 1539 C CA . ASP A 1 194 ? 22.491 0.492 -22.687 1.00 60.38 194 ASP A CA 1
ATOM 1540 C C . ASP A 1 194 ? 21.426 1.450 -22.138 1.00 60.38 194 ASP A C 1
ATOM 1542 O O . ASP A 1 194 ? 21.245 1.609 -20.929 1.00 60.38 194 ASP A O 1
ATOM 1546 N N . TYR A 1 195 ? 20.682 2.082 -23.046 1.00 57.81 195 TYR A N 1
ATOM 1547 C CA . TYR A 1 195 ? 19.719 3.156 -22.754 1.00 57.81 195 TYR A CA 1
ATOM 1548 C C . TYR A 1 195 ? 18.654 2.740 -21.719 1.00 57.81 195 TYR A C 1
ATOM 1550 O O . TYR A 1 195 ? 18.091 3.578 -21.011 1.00 57.81 195 TYR A O 1
ATOM 1558 N N . ARG A 1 196 ? 18.388 1.429 -21.616 1.00 60.91 196 ARG A N 1
ATOM 1559 C CA . ARG A 1 196 ? 17.413 0.829 -20.696 1.00 60.91 196 ARG A CA 1
ATOM 1560 C C . ARG A 1 196 ? 17.934 0.553 -19.288 1.00 60.91 196 ARG A C 1
ATOM 1562 O O . ARG A 1 196 ? 17.112 0.292 -18.421 1.00 60.91 196 ARG A O 1
ATOM 1569 N N . SER A 1 197 ? 19.232 0.694 -19.032 1.00 61.62 197 SER A N 1
ATOM 1570 C CA . SER A 1 197 ? 19.808 0.554 -17.688 1.00 61.62 197 SER A CA 1
ATOM 1571 C C . SER A 1 197 ? 19.853 1.887 -16.915 1.00 61.62 197 SER A C 1
ATOM 1573 O O . SER A 1 197 ? 20.598 2.093 -15.960 1.00 61.62 197 SER A O 1
ATOM 1575 N N . SER A 1 198 ? 19.048 2.856 -17.349 1.00 68.44 198 SER A N 1
ATOM 1576 C CA . SER A 1 198 ? 19.030 4.194 -16.773 1.00 68.44 198 SER A CA 1
ATOM 1577 C C . SER A 1 198 ? 18.461 4.195 -15.350 1.00 68.44 198 SER A C 1
ATOM 1579 O O . SER A 1 198 ? 17.424 3.594 -15.073 1.00 68.44 198 SER A O 1
ATOM 1581 N N . TRP A 1 199 ? 19.068 5.005 -14.476 1.00 74.00 199 TRP A N 1
ATOM 1582 C CA . TRP A 1 199 ? 18.642 5.246 -13.085 1.00 74.00 199 TRP A CA 1
ATOM 1583 C C . TRP A 1 199 ? 17.156 5.634 -12.935 1.00 74.00 199 TRP A C 1
ATOM 1585 O O . TRP A 1 199 ? 16.549 5.472 -11.878 1.00 74.00 199 TRP A O 1
ATOM 1595 N N . HIS A 1 200 ? 16.550 6.120 -14.020 1.00 79.56 200 HIS A N 1
ATOM 1596 C CA . HIS A 1 200 ? 15.139 6.474 -14.113 1.00 79.56 200 HIS A CA 1
ATOM 1597 C C . HIS A 1 200 ? 14.191 5.336 -13.694 1.00 79.56 200 HIS A C 1
ATOM 1599 O O . HIS A 1 200 ? 13.191 5.591 -13.026 1.00 79.56 200 HIS A O 1
ATOM 1605 N N . PHE A 1 201 ? 14.519 4.075 -13.995 1.00 82.50 201 PHE A N 1
ATOM 1606 C CA . PHE A 1 201 ? 13.648 2.943 -13.656 1.00 82.50 201 PHE A CA 1
ATOM 1607 C C . PHE A 1 201 ? 13.609 2.638 -12.155 1.00 82.50 201 PHE A C 1
ATOM 1609 O O . PHE A 1 201 ? 12.576 2.212 -11.640 1.00 82.50 201 PHE A O 1
ATOM 1616 N N . VAL A 1 202 ? 14.693 2.933 -11.434 1.00 86.19 202 VAL A N 1
ATOM 1617 C CA . VAL A 1 202 ? 14.778 2.809 -9.968 1.00 86.19 202 VAL A CA 1
ATOM 1618 C C . VAL A 1 202 ? 13.981 3.917 -9.272 1.00 86.19 202 VAL A C 1
ATOM 1620 O O . VAL A 1 202 ? 13.460 3.723 -8.171 1.00 86.19 202 VAL A O 1
ATOM 1623 N N . LEU A 1 203 ? 13.828 5.073 -9.928 1.00 88.81 203 LEU A N 1
ATOM 1624 C CA . LEU A 1 203 ? 13.142 6.233 -9.366 1.00 88.81 203 LEU A CA 1
ATOM 1625 C C . LEU A 1 203 ? 11.667 5.941 -9.059 1.00 88.81 203 LEU A C 1
ATOM 1627 O O . LEU A 1 203 ? 11.176 6.374 -8.021 1.00 88.81 203 LEU A O 1
ATOM 1631 N N . TYR A 1 204 ? 10.964 5.185 -9.907 1.00 91.81 204 TYR A N 1
ATOM 1632 C CA . TYR A 1 204 ? 9.544 4.867 -9.707 1.00 91.81 204 TYR A CA 1
ATOM 1633 C C . TYR A 1 204 ? 9.258 4.147 -8.379 1.00 91.81 204 TYR A C 1
ATOM 1635 O O . TYR A 1 204 ? 8.513 4.698 -7.558 1.00 91.81 204 TYR A O 1
ATOM 1643 N N . PRO A 1 205 ? 9.825 2.952 -8.116 1.00 91.75 205 PRO A N 1
ATOM 1644 C CA . PRO A 1 205 ? 9.589 2.257 -6.858 1.00 91.75 205 PRO A CA 1
ATOM 1645 C C . PRO A 1 205 ? 10.168 3.015 -5.655 1.00 91.75 205 PRO A C 1
ATOM 1647 O O . PRO A 1 205 ? 9.572 2.971 -4.579 1.00 91.75 205 PRO A O 1
ATOM 1650 N N . LEU A 1 206 ? 11.266 3.766 -5.820 1.00 91.44 206 LEU A N 1
ATOM 1651 C CA . LEU A 1 206 ? 11.838 4.592 -4.751 1.00 91.44 206 LEU A CA 1
ATOM 1652 C C . LEU A 1 206 ? 10.903 5.742 -4.350 1.00 91.44 206 LEU A C 1
ATOM 1654 O O . LEU A 1 206 ? 10.637 5.943 -3.165 1.00 91.44 206 LEU A O 1
ATOM 1658 N N . VAL A 1 207 ? 10.369 6.484 -5.323 1.00 93.69 207 VAL A N 1
ATOM 1659 C CA . VAL A 1 207 ? 9.399 7.562 -5.078 1.00 93.69 207 VAL A CA 1
ATOM 1660 C C . VAL A 1 207 ? 8.138 6.991 -4.442 1.00 93.69 207 VAL A C 1
ATOM 1662 O O . VAL A 1 207 ? 7.632 7.569 -3.481 1.00 93.69 207 VAL A O 1
ATOM 1665 N N . LEU A 1 208 ? 7.661 5.837 -4.911 1.00 94.19 208 LEU A N 1
ATOM 1666 C CA . LEU A 1 208 ? 6.514 5.156 -4.318 1.00 94.19 208 LEU A CA 1
ATOM 1667 C C . LEU A 1 208 ? 6.770 4.758 -2.854 1.00 94.19 208 LEU A C 1
ATOM 1669 O O . LEU A 1 208 ? 5.923 5.022 -1.997 1.00 94.19 208 LEU A O 1
ATOM 1673 N N . LEU A 1 209 ? 7.939 4.186 -2.548 1.00 92.31 209 LEU A N 1
ATOM 1674 C CA . LEU A 1 209 ? 8.352 3.845 -1.185 1.00 92.31 209 LEU A CA 1
ATOM 1675 C C . LEU A 1 209 ? 8.404 5.097 -0.296 1.00 92.31 209 LEU A C 1
ATOM 1677 O O . LEU A 1 209 ? 7.812 5.115 0.783 1.00 92.31 209 LEU A O 1
ATOM 1681 N N . CYS A 1 210 ? 9.037 6.172 -0.770 1.00 93.62 210 CYS A N 1
ATOM 1682 C CA . CYS A 1 210 ? 9.106 7.453 -0.066 1.00 93.62 210 CYS A CA 1
ATOM 1683 C C . CYS A 1 210 ? 7.717 8.057 0.180 1.00 93.62 210 CYS A C 1
ATOM 1685 O O . CYS A 1 210 ? 7.439 8.519 1.287 1.00 93.62 210 CYS A O 1
ATOM 1687 N N . LEU A 1 211 ? 6.821 8.025 -0.811 1.00 93.56 211 LEU A N 1
ATOM 1688 C CA . LEU A 1 211 ? 5.441 8.498 -0.671 1.00 93.56 211 LEU A CA 1
ATOM 1689 C C . LEU A 1 211 ? 4.651 7.656 0.331 1.00 93.56 211 LEU A C 1
ATOM 1691 O O . LEU A 1 211 ? 3.896 8.215 1.130 1.00 93.56 211 LEU A O 1
ATOM 1695 N N . MET A 1 212 ? 4.836 6.334 0.330 1.00 91.12 212 MET A N 1
ATOM 1696 C CA . MET A 1 212 ? 4.205 5.442 1.300 1.00 91.12 212 MET A CA 1
ATOM 1697 C C . MET A 1 212 ? 4.687 5.752 2.719 1.00 91.12 212 MET A C 1
ATOM 1699 O O . MET A 1 212 ? 3.860 5.973 3.605 1.00 91.12 212 MET A O 1
ATOM 1703 N N . LEU A 1 213 ? 6.003 5.849 2.931 1.00 89.75 213 LEU A N 1
ATOM 1704 C CA . LEU A 1 213 ? 6.575 6.219 4.226 1.00 89.75 213 LEU A CA 1
ATOM 1705 C C . LEU A 1 213 ? 6.089 7.604 4.661 1.00 89.75 213 LEU A C 1
ATOM 1707 O O . LEU A 1 213 ? 5.645 7.774 5.795 1.00 89.75 213 LEU A O 1
ATOM 1711 N N . LEU A 1 214 ? 6.077 8.585 3.757 1.00 90.81 214 LEU A N 1
ATOM 1712 C CA . LEU A 1 214 ? 5.581 9.926 4.048 1.00 90.81 214 LEU A CA 1
ATOM 1713 C C . LEU A 1 214 ? 4.105 9.898 4.448 1.00 90.81 214 LEU A C 1
ATOM 1715 O O . LEU A 1 214 ? 3.750 10.505 5.454 1.00 90.81 214 LEU A O 1
ATOM 1719 N N . MET A 1 215 ? 3.249 9.157 3.741 1.00 87.88 215 MET A N 1
ATOM 1720 C CA . MET A 1 215 ? 1.841 8.979 4.118 1.00 87.88 215 MET A CA 1
ATOM 1721 C C . MET A 1 215 ? 1.681 8.271 5.468 1.00 87.88 215 MET A C 1
ATOM 1723 O O . MET A 1 215 ? 0.818 8.662 6.261 1.00 87.88 215 MET A O 1
ATOM 1727 N N . MET A 1 216 ? 2.516 7.268 5.754 1.00 83.19 216 MET A N 1
ATOM 1728 C CA . MET A 1 216 ? 2.524 6.551 7.030 1.00 83.19 216 MET A CA 1
ATOM 1729 C C . MET A 1 216 ? 2.978 7.443 8.180 1.00 83.19 216 MET A C 1
ATOM 1731 O O . MET A 1 216 ? 2.382 7.385 9.256 1.00 83.19 216 MET A O 1
ATOM 1735 N N . PHE A 1 217 ? 3.975 8.306 7.979 1.00 83.38 217 PHE A N 1
ATOM 1736 C CA . PHE A 1 217 ? 4.515 9.198 9.007 1.00 83.38 217 PHE A CA 1
ATOM 1737 C C . PHE A 1 217 ? 3.772 10.529 9.111 1.00 83.38 217 PHE A C 1
ATOM 1739 O O . PHE A 1 217 ? 3.770 11.126 10.191 1.00 83.38 217 PHE A O 1
ATOM 1746 N N . TYR A 1 218 ? 3.020 10.926 8.082 1.00 85.44 218 TYR A N 1
ATOM 1747 C CA . TYR A 1 218 ? 2.258 12.171 8.058 1.00 85.44 218 TYR A CA 1
ATOM 1748 C C . TYR A 1 218 ? 1.381 12.319 9.306 1.00 85.44 218 TYR A C 1
ATOM 1750 O O . TYR A 1 218 ? 0.657 11.399 9.718 1.00 85.44 218 TYR A O 1
ATOM 1758 N N . LYS A 1 219 ? 1.469 13.488 9.946 1.00 78.31 219 LYS A N 1
ATOM 1759 C CA . LYS A 1 219 ? 0.759 13.797 11.189 1.00 78.31 219 LYS A CA 1
ATOM 1760 C C . LYS A 1 219 ? -0.732 13.948 10.894 1.00 78.31 219 LYS A C 1
ATOM 1762 O O . LYS A 1 219 ? -1.220 15.029 10.582 1.00 78.31 219 LYS A O 1
ATOM 1767 N N . SER A 1 220 ? -1.470 12.849 11.000 1.00 75.88 220 SER A N 1
ATOM 1768 C CA . SER A 1 220 ? -2.928 12.881 10.954 1.00 75.88 220 SER A CA 1
ATOM 1769 C C . SER A 1 220 ? -3.463 13.376 12.297 1.00 75.88 220 SER A C 1
ATOM 1771 O O . SER A 1 220 ? -3.010 12.934 13.351 1.00 75.88 220 SER A O 1
ATOM 1773 N N . LYS A 1 221 ? -4.460 14.268 12.277 1.00 71.44 221 LYS A N 1
ATOM 1774 C CA . LYS A 1 221 ? -5.160 14.710 13.500 1.00 71.44 221 LYS A CA 1
ATOM 1775 C C . LYS A 1 221 ? -5.837 13.540 14.234 1.00 71.44 221 LYS A C 1
ATOM 1777 O O . LYS A 1 221 ? -6.049 13.627 15.437 1.00 71.44 221 LYS A O 1
ATOM 1782 N N . ILE A 1 222 ? -6.135 12.457 13.508 1.00 69.50 222 ILE A N 1
ATOM 1783 C CA . ILE A 1 222 ? -6.813 11.252 14.005 1.00 69.50 222 ILE A CA 1
ATOM 1784 C C . ILE A 1 222 ? -5.824 10.294 14.686 1.00 69.50 222 ILE A C 1
ATOM 1786 O O . ILE A 1 222 ? -6.129 9.742 15.736 1.00 69.50 222 ILE A O 1
ATOM 1790 N N . CYS A 1 223 ? -4.620 10.126 14.128 1.00 65.69 223 CYS A N 1
ATOM 1791 C CA . CYS A 1 223 ? -3.607 9.209 14.651 1.00 65.69 223 CYS A CA 1
ATOM 1792 C C . CYS A 1 223 ? -2.361 9.992 15.083 1.00 65.69 223 CYS A C 1
ATOM 1794 O O . CYS A 1 223 ? -1.516 10.363 14.262 1.00 65.69 223 CYS A O 1
ATOM 1796 N N . ARG A 1 224 ? -2.270 10.274 16.390 1.00 76.88 224 ARG A N 1
ATOM 1797 C CA . ARG A 1 224 ? -1.113 10.944 16.997 1.00 76.88 224 ARG A CA 1
ATOM 1798 C C . ARG A 1 224 ? 0.146 10.091 16.841 1.00 76.88 224 ARG A C 1
ATOM 1800 O O . ARG A 1 224 ? 0.098 8.867 16.908 1.00 76.88 224 ARG A O 1
ATOM 1807 N N . TRP A 1 225 ? 1.287 10.762 16.700 1.00 78.56 225 TRP A N 1
ATOM 1808 C CA . TRP A 1 225 ? 2.608 10.134 16.575 1.00 78.56 225 TRP A CA 1
ATOM 1809 C C . TRP A 1 225 ? 2.908 9.127 17.694 1.00 78.56 225 TRP A C 1
ATOM 1811 O O . TRP A 1 225 ? 3.452 8.061 17.434 1.00 78.56 225 TRP A O 1
ATOM 1821 N N . THR A 1 226 ? 2.457 9.417 18.917 1.00 77.19 226 THR A N 1
ATOM 1822 C CA . THR A 1 226 ? 2.589 8.528 20.078 1.00 77.19 226 THR A CA 1
ATOM 1823 C C . THR A 1 226 ? 2.049 7.121 19.810 1.00 77.19 226 THR A C 1
ATOM 1825 O O . THR A 1 226 ? 2.661 6.149 20.240 1.00 77.19 226 THR A O 1
ATOM 1828 N N . TYR A 1 227 ? 0.954 6.987 19.054 1.00 74.19 227 TYR A N 1
ATOM 1829 C CA . TYR A 1 227 ? 0.389 5.677 18.716 1.00 74.19 227 TYR A CA 1
ATOM 1830 C C . TYR A 1 227 ? 1.251 4.927 17.708 1.00 74.19 227 TYR A C 1
ATOM 1832 O O . TYR A 1 227 ? 1.435 3.724 17.845 1.00 74.19 227 TYR A O 1
ATOM 1840 N N . LYS A 1 228 ? 1.832 5.639 16.736 1.00 78.25 228 LYS A N 1
ATOM 1841 C CA . LYS A 1 228 ? 2.759 5.044 15.765 1.00 78.25 228 LYS A CA 1
ATOM 1842 C C . LYS A 1 228 ? 4.006 4.510 16.471 1.00 78.25 228 LYS A C 1
ATOM 1844 O O . LYS A 1 228 ? 4.420 3.391 16.199 1.00 78.25 228 LYS A O 1
ATOM 1849 N N . CYS A 1 229 ? 4.547 5.267 17.429 1.00 79.31 229 CYS A N 1
ATOM 1850 C CA . CYS A 1 229 ? 5.662 4.811 18.260 1.00 79.31 229 CYS A CA 1
ATOM 1851 C C . CYS A 1 229 ? 5.291 3.613 19.138 1.00 79.31 229 CYS A C 1
ATOM 1853 O O . CYS A 1 229 ? 6.090 2.691 19.242 1.00 79.31 229 CYS A O 1
ATOM 1855 N N . LYS A 1 230 ? 4.093 3.589 19.740 1.00 75.88 230 LYS A N 1
ATOM 1856 C CA . LYS A 1 230 ? 3.626 2.425 20.512 1.00 75.88 230 LYS A CA 1
ATOM 1857 C C . LYS A 1 230 ? 3.474 1.186 19.627 1.00 75.88 230 LYS A C 1
ATOM 1859 O O . LYS A 1 230 ? 3.934 0.126 20.020 1.00 75.88 230 LYS A O 1
ATOM 1864 N N . LEU A 1 231 ? 2.922 1.328 18.421 1.00 74.44 231 LEU A N 1
ATOM 1865 C CA . LEU A 1 231 ? 2.805 0.228 17.461 1.00 74.44 231 LEU A CA 1
ATOM 1866 C C . LEU A 1 231 ? 4.184 -0.306 17.040 1.00 74.44 231 LEU A C 1
ATOM 1868 O O . LEU A 1 231 ? 4.408 -1.510 17.059 1.00 74.44 231 LEU A O 1
ATOM 1872 N N . LEU A 1 232 ? 5.128 0.589 16.730 1.00 79.50 232 LEU A N 1
ATOM 1873 C CA . LEU A 1 232 ? 6.522 0.224 16.452 1.00 79.50 232 LEU A CA 1
ATOM 1874 C C . LEU A 1 232 ? 7.182 -0.464 17.652 1.00 79.50 232 LEU A C 1
ATOM 1876 O O . LEU A 1 232 ? 7.903 -1.442 17.478 1.00 79.50 232 LEU A O 1
ATOM 1880 N N . SER A 1 233 ? 6.906 0.009 18.868 1.00 79.81 233 SER A N 1
ATOM 1881 C CA . SER A 1 233 ? 7.385 -0.622 20.096 1.00 79.81 233 SER A CA 1
ATOM 1882 C C . SER A 1 233 ? 6.787 -2.014 20.300 1.00 79.81 233 SER A C 1
ATOM 1884 O O . SER A 1 233 ? 7.502 -2.886 20.780 1.00 79.81 233 SER A O 1
ATOM 1886 N N . CYS A 1 234 ? 5.519 -2.242 19.938 1.00 71.62 234 CYS A N 1
ATOM 1887 C CA . CYS A 1 234 ? 4.898 -3.569 19.965 1.00 71.62 234 CYS A CA 1
ATOM 1888 C C . CYS A 1 234 ? 5.575 -4.510 18.968 1.00 71.62 234 CYS A C 1
ATOM 1890 O O . CYS A 1 234 ? 5.971 -5.597 19.361 1.00 71.62 234 CYS A O 1
ATOM 1892 N N . ILE A 1 235 ? 5.802 -4.071 17.724 1.00 78.94 235 ILE A N 1
ATOM 1893 C CA . ILE A 1 235 ? 6.530 -4.869 16.721 1.00 78.94 235 ILE A CA 1
ATOM 1894 C C . ILE A 1 235 ? 7.936 -5.213 17.234 1.00 78.94 235 ILE A C 1
ATOM 1896 O O . ILE A 1 235 ? 8.338 -6.372 17.211 1.00 78.94 235 ILE A O 1
ATOM 1900 N N . GLY A 1 236 ? 8.664 -4.227 17.768 1.00 82.62 236 GLY A N 1
ATOM 1901 C CA . GLY A 1 236 ? 9.989 -4.451 18.353 1.00 82.62 236 GLY A CA 1
ATOM 1902 C C . GLY A 1 236 ? 9.963 -5.426 19.534 1.00 82.62 236 GLY A C 1
ATOM 1903 O O . GLY A 1 236 ? 10.828 -6.292 19.636 1.00 82.62 236 GLY A O 1
ATOM 1904 N N . ARG A 1 237 ? 8.944 -5.335 20.396 1.00 82.00 237 ARG A N 1
ATOM 1905 C CA . ARG A 1 237 ? 8.737 -6.266 21.512 1.00 82.00 237 ARG A CA 1
ATOM 1906 C C . ARG A 1 237 ? 8.407 -7.675 21.021 1.00 82.00 237 ARG A C 1
ATOM 1908 O O . ARG A 1 237 ? 8.952 -8.621 21.572 1.00 82.00 237 ARG A O 1
ATOM 1915 N N . THR A 1 238 ? 7.593 -7.816 19.976 1.00 81.38 238 THR A N 1
ATOM 1916 C CA . THR A 1 238 ? 7.282 -9.110 19.351 1.00 81.38 238 THR A CA 1
ATOM 1917 C C . THR A 1 238 ? 8.540 -9.756 18.757 1.00 81.38 238 THR A C 1
ATOM 1919 O O . THR A 1 238 ? 8.766 -10.944 18.962 1.00 81.38 238 THR A O 1
ATOM 1922 N N . CYS A 1 239 ? 9.431 -8.987 18.120 1.00 81.62 239 CYS A N 1
ATOM 1923 C CA . CYS A 1 239 ? 10.733 -9.502 17.665 1.00 81.62 239 CYS A CA 1
ATOM 1924 C C . CYS A 1 239 ? 11.638 -9.959 18.825 1.00 81.62 239 CYS A C 1
ATOM 1926 O O . CYS A 1 239 ? 12.458 -10.859 18.659 1.00 81.62 239 CYS A O 1
ATOM 1928 N N . LEU A 1 240 ? 11.486 -9.346 20.002 1.00 86.62 240 LEU A N 1
ATOM 1929 C CA . LEU A 1 240 ? 12.196 -9.696 21.234 1.00 86.62 240 LEU A CA 1
ATOM 1930 C C . LEU A 1 240 ? 11.381 -10.628 22.148 1.00 86.62 240 LEU A C 1
ATOM 1932 O O . LEU A 1 240 ? 11.769 -10.826 23.299 1.00 86.62 240 LEU A O 1
ATOM 1936 N N . ALA A 1 241 ? 10.299 -11.237 21.646 1.00 83.06 241 ALA A N 1
ATOM 1937 C CA . ALA A 1 241 ? 9.453 -12.171 22.389 1.00 83.06 241 ALA A CA 1
ATOM 1938 C C . ALA A 1 241 ? 10.212 -13.261 23.174 1.00 83.06 241 ALA A C 1
ATOM 1940 O O . ALA A 1 241 ? 9.776 -13.547 24.286 1.00 83.06 241 ALA A O 1
ATOM 1941 N N . PRO A 1 242 ? 11.348 -13.840 22.714 1.00 83.88 242 PRO A N 1
ATOM 1942 C CA . PRO A 1 242 ? 12.065 -14.832 23.524 1.00 83.88 242 PRO A CA 1
ATOM 1943 C C . PRO A 1 242 ? 12.635 -14.292 24.849 1.00 83.88 242 PRO A C 1
ATOM 1945 O O . PRO A 1 242 ? 13.011 -15.088 25.705 1.00 83.88 242 PRO A O 1
ATOM 1948 N N . PHE A 1 243 ? 12.703 -12.970 25.043 1.00 88.56 243 PHE A N 1
ATOM 1949 C CA . PHE A 1 243 ? 13.289 -12.338 26.232 1.00 88.56 243 PHE A CA 1
ATOM 1950 C C . PHE A 1 243 ? 12.261 -11.729 27.199 1.00 88.56 243 PHE A C 1
ATOM 1952 O O . PHE A 1 243 ? 12.651 -11.223 28.252 1.00 88.56 243 PHE A O 1
ATOM 1959 N N . TYR A 1 244 ? 10.965 -11.750 26.868 1.00 84.81 244 TYR A N 1
ATOM 1960 C CA . TYR A 1 244 ? 9.917 -11.085 27.651 1.00 84.81 244 TYR A CA 1
ATOM 1961 C C . TYR A 1 244 ? 8.661 -11.950 27.788 1.00 84.81 244 TYR A C 1
ATOM 1963 O O . TYR A 1 244 ? 8.407 -12.845 26.990 1.00 84.81 244 TYR A O 1
ATOM 1971 N N . GLU A 1 245 ? 7.836 -11.651 28.792 1.00 85.62 245 GLU A N 1
ATOM 1972 C CA . GLU A 1 245 ? 6.518 -12.271 28.939 1.00 85.62 245 GLU A CA 1
ATOM 1973 C C . GLU A 1 245 ? 5.614 -11.880 27.757 1.00 85.62 245 GLU A C 1
ATOM 1975 O O . GLU A 1 245 ? 5.376 -10.695 27.494 1.00 85.62 245 GLU A O 1
ATOM 1980 N N . VAL A 1 246 ? 5.150 -12.884 27.012 1.00 83.44 246 VAL A N 1
ATOM 1981 C CA . VAL A 1 246 ? 4.388 -12.701 25.772 1.00 83.44 246 VAL A CA 1
ATOM 1982 C C . VAL A 1 246 ? 2.955 -12.301 26.109 1.00 83.44 246 VAL A C 1
ATOM 1984 O O . VAL A 1 246 ? 2.225 -13.048 26.760 1.00 83.44 246 VAL A O 1
ATOM 1987 N N . SER A 1 247 ? 2.534 -11.122 25.649 1.00 83.00 247 SER A N 1
ATOM 1988 C CA . SER A 1 247 ? 1.135 -10.704 25.750 1.00 83.00 247 SER A CA 1
ATOM 1989 C C . SER A 1 247 ? 0.296 -11.294 24.611 1.00 83.00 247 SER A C 1
ATOM 1991 O O . SER A 1 247 ? 0.817 -11.702 23.572 1.00 83.00 247 SER A O 1
ATOM 1993 N N . PHE A 1 248 ? -1.033 -11.290 24.758 1.00 79.75 248 PHE A N 1
ATOM 1994 C CA . PHE A 1 248 ? -1.935 -11.683 23.668 1.00 79.75 248 PHE A CA 1
ATOM 1995 C C . PHE A 1 248 ? -1.708 -10.846 22.396 1.00 79.75 248 PHE A C 1
ATOM 1997 O O . PHE A 1 248 ? -1.735 -11.377 21.287 1.00 79.75 248 PHE A O 1
ATOM 2004 N N . ALA A 1 249 ? -1.435 -9.547 22.558 1.00 74.94 249 ALA A N 1
ATOM 2005 C CA . ALA A 1 249 ? -1.143 -8.650 21.446 1.00 74.94 249 ALA A CA 1
ATOM 2006 C C . ALA A 1 249 ? 0.151 -9.043 20.717 1.00 74.94 249 ALA A C 1
ATOM 2008 O O . ALA A 1 249 ? 0.173 -9.031 19.489 1.00 74.94 249 ALA A O 1
ATOM 2009 N N . ASP A 1 250 ? 1.193 -9.446 21.453 1.00 78.75 250 ASP A N 1
ATOM 2010 C CA . ASP A 1 250 ? 2.449 -9.927 20.864 1.00 78.75 250 ASP A CA 1
ATOM 2011 C C . ASP A 1 250 ? 2.223 -11.219 20.058 1.00 78.75 250 ASP A C 1
ATOM 2013 O O . ASP A 1 250 ? 2.773 -11.369 18.970 1.00 78.75 250 ASP A O 1
ATOM 2017 N N . ASN A 1 251 ? 1.361 -12.124 20.538 1.00 83.44 251 ASN A N 1
ATOM 2018 C CA . ASN A 1 251 ? 1.019 -13.352 19.813 1.00 83.44 251 ASN A CA 1
ATOM 2019 C C . ASN A 1 251 ? 0.260 -13.058 18.505 1.00 83.44 251 ASN A C 1
ATOM 2021 O O . ASN A 1 251 ? 0.582 -13.611 17.457 1.00 83.44 251 ASN A O 1
ATOM 2025 N N . LEU A 1 252 ? -0.704 -12.131 18.541 1.00 80.81 252 LEU A N 1
ATOM 2026 C CA . LEU A 1 252 ? -1.442 -11.711 17.347 1.00 80.81 252 LEU A CA 1
ATOM 2027 C C . LEU A 1 252 ? -0.533 -11.013 16.323 1.00 80.81 252 LEU A C 1
ATOM 2029 O O . LEU A 1 252 ? -0.623 -11.286 15.128 1.00 80.81 252 LEU A O 1
ATOM 2033 N N . VAL A 1 253 ? 0.349 -10.114 16.775 1.00 78.50 253 VAL A N 1
ATOM 2034 C CA . VAL A 1 253 ? 1.333 -9.463 15.893 1.00 78.50 253 VAL A CA 1
ATOM 2035 C C . VAL A 1 253 ? 2.296 -10.501 15.321 1.00 78.50 253 VAL A C 1
ATOM 2037 O O . VAL A 1 253 ? 2.603 -10.437 14.133 1.00 78.50 253 VAL A O 1
ATOM 2040 N N . GLY A 1 254 ? 2.716 -11.481 16.123 1.00 83.38 254 GLY A N 1
ATOM 2041 C CA . GLY A 1 254 ? 3.536 -12.605 15.680 1.00 83.38 254 GLY A CA 1
ATOM 2042 C C . GLY A 1 254 ? 2.870 -13.400 14.558 1.00 83.38 254 GLY A C 1
ATOM 2043 O O . GLY A 1 254 ? 3.487 -13.611 13.517 1.00 83.38 254 GLY A O 1
ATOM 2044 N N . ASP A 1 255 ? 1.596 -13.756 14.709 1.00 86.56 255 ASP A N 1
ATOM 2045 C CA . ASP A 1 255 ? 0.828 -14.474 13.684 1.00 86.56 255 ASP A CA 1
ATOM 2046 C C . ASP A 1 255 ? 0.735 -13.676 12.369 1.00 86.56 255 ASP A C 1
ATOM 2048 O O . ASP A 1 255 ? 1.034 -14.182 11.281 1.00 86.56 255 ASP A O 1
ATOM 2052 N N . VAL A 1 256 ? 0.469 -12.368 12.465 1.00 81.25 256 VAL A N 1
ATOM 2053 C CA . VAL A 1 256 ? 0.502 -11.466 11.304 1.00 81.25 256 VAL A CA 1
ATOM 2054 C C . VAL A 1 256 ? 1.899 -11.420 10.675 1.00 81.25 256 VAL A C 1
ATOM 2056 O O . VAL A 1 256 ? 2.016 -11.502 9.454 1.00 81.25 256 VAL A O 1
ATOM 2059 N N . MET A 1 257 ? 2.970 -11.334 11.469 1.00 79.50 257 MET A N 1
ATOM 2060 C CA . MET A 1 257 ? 4.347 -11.326 10.958 1.00 79.50 257 MET A CA 1
ATOM 2061 C C . MET A 1 257 ? 4.729 -12.646 10.282 1.00 79.50 257 MET A C 1
ATOM 2063 O O . MET A 1 257 ? 5.382 -12.617 9.239 1.00 79.50 257 MET A O 1
ATOM 2067 N N . THR A 1 258 ? 4.286 -13.792 10.803 1.00 86.12 258 THR A N 1
ATOM 2068 C CA . THR A 1 258 ? 4.517 -15.092 10.151 1.00 86.12 258 THR A CA 1
ATOM 2069 C C . THR A 1 258 ? 3.754 -15.215 8.832 1.00 86.12 258 THR A C 1
ATOM 2071 O O . THR A 1 258 ? 4.301 -15.720 7.852 1.00 86.12 258 THR A O 1
ATOM 2074 N N . SER A 1 259 ? 2.552 -14.636 8.743 1.00 85.75 259 SER A N 1
ATOM 2075 C CA . SER A 1 259 ? 1.807 -14.515 7.481 1.00 85.75 259 SER A CA 1
ATOM 2076 C C . SER A 1 259 ? 2.515 -13.614 6.454 1.00 85.75 259 SER A C 1
ATOM 2078 O O . SER A 1 259 ? 2.295 -13.742 5.248 1.00 85.75 259 SER A O 1
ATOM 2080 N N . LEU A 1 260 ? 3.403 -12.726 6.914 1.00 81.56 260 LEU A N 1
ATOM 2081 C CA . LEU A 1 260 ? 4.220 -11.825 6.096 1.00 81.56 260 LEU A CA 1
ATOM 2082 C C . LEU A 1 260 ? 5.642 -12.345 5.843 1.00 81.56 260 LEU A C 1
ATOM 2084 O O . LEU A 1 260 ? 6.450 -11.614 5.270 1.00 81.56 260 LEU A O 1
ATOM 2088 N N . ALA A 1 261 ? 5.957 -13.589 6.213 1.00 86.69 261 ALA A N 1
ATOM 2089 C CA . ALA A 1 261 ? 7.300 -14.145 6.044 1.00 86.69 261 ALA A CA 1
ATOM 2090 C C . ALA A 1 261 ? 7.796 -14.064 4.588 1.00 86.69 261 ALA A C 1
ATOM 2092 O O . ALA A 1 261 ? 8.926 -13.654 4.348 1.00 86.69 261 ALA A O 1
ATOM 2093 N N . LYS A 1 262 ? 6.922 -14.356 3.614 1.00 85.06 262 LYS A N 1
ATOM 2094 C CA . LYS A 1 262 ? 7.252 -14.268 2.180 1.00 85.06 262 LYS A CA 1
ATOM 2095 C C . LYS A 1 262 ? 7.635 -12.840 1.752 1.00 85.06 262 LYS A C 1
ATOM 2097 O O . LYS A 1 262 ? 8.708 -12.658 1.196 1.00 85.06 262 LYS A O 1
ATOM 2102 N N . PRO A 1 263 ? 6.829 -11.801 2.040 1.00 83.38 263 PRO A N 1
ATOM 2103 C CA . PRO A 1 263 ? 7.260 -10.426 1.817 1.00 83.38 263 PRO A CA 1
ATOM 2104 C C . PRO A 1 263 ? 8.541 -9.994 2.528 1.00 83.38 263 PRO A C 1
ATOM 2106 O O . PRO A 1 263 ? 9.261 -9.147 2.007 1.00 83.38 263 PRO A O 1
ATOM 2109 N N . LEU A 1 264 ? 8.802 -10.514 3.731 1.00 84.50 264 LEU A N 1
ATOM 2110 C CA . LEU A 1 264 ? 10.027 -10.200 4.468 1.00 84.50 264 LEU A CA 1
ATOM 2111 C C . LEU A 1 264 ? 11.262 -10.800 3.779 1.00 84.50 264 LEU A C 1
ATOM 2113 O O . LEU A 1 264 ? 12.321 -10.177 3.795 1.00 84.50 264 LEU A O 1
ATOM 2117 N N . GLU A 1 265 ? 11.115 -11.951 3.122 1.00 90.31 265 GLU A N 1
ATOM 2118 C CA . GLU A 1 265 ? 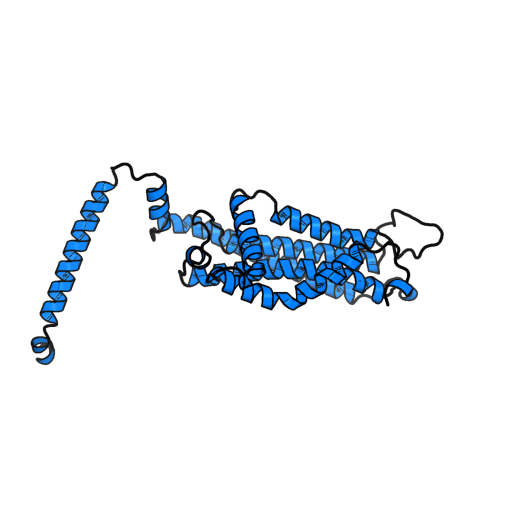12.157 -12.576 2.297 1.00 90.31 265 GLU A CA 1
ATOM 2119 C C . GLU A 1 265 ? 12.502 -11.745 1.045 1.00 90.31 265 GLU A C 1
ATOM 2121 O O . GLU A 1 265 ? 13.647 -11.747 0.598 1.00 90.31 265 GLU A O 1
ATOM 2126 N N . ASP A 1 266 ? 11.554 -10.954 0.528 1.00 87.94 266 ASP A N 1
ATOM 2127 C CA . ASP A 1 266 ? 11.791 -10.039 -0.600 1.00 87.94 266 ASP A CA 1
ATOM 2128 C C . ASP A 1 266 ? 12.579 -8.768 -0.188 1.00 87.94 266 ASP A C 1
ATOM 2130 O O . ASP A 1 266 ? 13.118 -8.070 -1.053 1.00 87.94 266 ASP A O 1
ATOM 2134 N N . ILE A 1 267 ? 12.687 -8.445 1.113 1.00 89.81 267 ILE A N 1
ATOM 2135 C CA . ILE A 1 267 ? 13.353 -7.215 1.592 1.00 89.81 267 ILE A CA 1
ATOM 2136 C C . ILE A 1 267 ? 14.854 -7.191 1.261 1.00 89.81 267 ILE A C 1
ATOM 2138 O O . ILE A 1 267 ? 15.298 -6.183 0.708 1.00 89.81 267 ILE A O 1
ATOM 2142 N N . PRO A 1 268 ? 15.658 -8.237 1.545 1.00 91.06 268 PRO A N 1
ATOM 2143 C CA . PRO A 1 268 ? 17.065 -8.264 1.150 1.00 91.06 268 PRO A CA 1
ATOM 2144 C C . PRO A 1 268 ? 17.260 -8.060 -0.354 1.00 91.06 268 PRO A C 1
ATOM 2146 O O . PRO A 1 268 ? 18.108 -7.266 -0.748 1.00 91.06 268 PRO A O 1
ATOM 2149 N N . SER A 1 269 ? 16.428 -8.694 -1.191 1.00 87.38 269 SER A N 1
ATOM 2150 C CA . SER A 1 269 ? 16.471 -8.516 -2.649 1.00 87.38 269 SER A CA 1
ATOM 2151 C C . SER A 1 269 ? 16.174 -7.068 -3.053 1.00 87.38 269 SER A C 1
ATOM 2153 O O . SER A 1 269 ? 16.911 -6.484 -3.849 1.00 87.38 269 SER A O 1
ATOM 2155 N N . ALA A 1 270 ? 15.152 -6.450 -2.454 1.00 89.62 270 ALA A N 1
ATOM 2156 C CA . ALA A 1 270 ? 14.823 -5.048 -2.691 1.00 89.62 270 ALA A CA 1
ATOM 2157 C C . ALA A 1 270 ? 15.951 -4.098 -2.242 1.00 89.62 270 ALA A C 1
ATOM 2159 O O . ALA A 1 270 ? 16.264 -3.141 -2.949 1.00 89.62 270 ALA A O 1
ATOM 2160 N N . ILE A 1 271 ? 16.588 -4.363 -1.096 1.00 90.25 271 ILE A N 1
ATOM 2161 C CA . ILE A 1 271 ? 17.726 -3.573 -0.604 1.00 90.25 271 ILE A CA 1
ATOM 2162 C C . ILE A 1 271 ? 18.926 -3.725 -1.540 1.00 90.25 271 ILE A C 1
ATOM 2164 O O . ILE A 1 271 ? 19.513 -2.715 -1.917 1.00 90.25 271 ILE A O 1
ATOM 2168 N N . CYS A 1 272 ? 19.266 -4.948 -1.954 1.00 88.38 272 CYS A N 1
ATOM 2169 C CA . CYS A 1 272 ? 20.341 -5.196 -2.915 1.00 88.38 272 CYS A CA 1
ATOM 2170 C C . CYS A 1 272 ? 20.090 -4.468 -4.239 1.00 88.38 272 CYS A C 1
ATOM 2172 O O . CYS A 1 272 ? 21.003 -3.827 -4.749 1.00 88.38 272 CYS A O 1
ATOM 2174 N N . TYR A 1 273 ? 18.855 -4.484 -4.748 1.00 85.56 273 TYR A N 1
ATOM 2175 C CA . TYR A 1 273 ? 18.481 -3.760 -5.965 1.00 85.56 273 TYR A CA 1
ATOM 2176 C C . TYR A 1 273 ? 18.622 -2.232 -5.827 1.00 85.56 273 TYR A C 1
ATOM 2178 O O . TYR A 1 273 ? 19.074 -1.549 -6.748 1.00 85.56 273 TYR A O 1
ATOM 2186 N N . LEU A 1 274 ? 18.246 -1.674 -4.672 1.00 86.62 274 LEU A N 1
ATOM 2187 C CA . LEU A 1 274 ? 18.368 -0.236 -4.407 1.00 86.62 274 LEU A CA 1
ATOM 2188 C C . LEU A 1 274 ? 19.814 0.199 -4.122 1.00 86.62 274 LEU A C 1
ATOM 2190 O O . LEU A 1 274 ? 20.167 1.342 -4.406 1.00 86.62 274 LEU A O 1
ATOM 2194 N N . ALA A 1 275 ? 20.632 -0.686 -3.548 1.00 86.56 275 ALA A N 1
ATOM 2195 C CA . ALA A 1 275 ? 22.017 -0.411 -3.174 1.00 86.56 275 ALA A CA 1
ATOM 2196 C C . ALA A 1 275 ? 23.032 -0.730 -4.285 1.00 86.56 275 ALA A C 1
ATOM 2198 O O . ALA A 1 275 ? 24.151 -0.221 -4.236 1.00 86.56 275 ALA A O 1
ATOM 2199 N N . SER A 1 276 ? 22.676 -1.562 -5.270 1.00 82.81 276 SER A N 1
ATOM 2200 C CA . SER A 1 276 ? 23.560 -1.892 -6.391 1.00 82.81 276 SER A CA 1
ATOM 2201 C C . SER A 1 276 ? 23.882 -0.657 -7.233 1.00 82.81 276 SER A C 1
ATOM 2203 O O . SER A 1 276 ? 23.031 0.213 -7.427 1.00 82.81 276 SER A O 1
ATOM 2205 N N . HIS A 1 277 ? 25.098 -0.600 -7.778 1.00 68.38 277 HIS A N 1
ATOM 2206 C CA . HIS A 1 277 ? 25.466 0.428 -8.746 1.00 68.38 277 HIS A CA 1
ATOM 2207 C C . HIS A 1 277 ? 24.635 0.271 -10.029 1.00 68.38 277 HIS A C 1
ATOM 2209 O O . HIS A 1 277 ? 24.506 -0.819 -10.572 1.00 68.38 277 HIS A O 1
ATOM 2215 N N . HIS A 1 278 ? 24.066 1.381 -10.495 1.00 68.69 278 HIS A N 1
ATOM 2216 C CA . HIS A 1 278 ? 23.290 1.482 -11.732 1.00 68.69 278 HIS A CA 1
ATOM 2217 C C . HIS A 1 278 ? 24.063 2.390 -12.701 1.00 68.69 278 HIS A C 1
ATOM 2219 O O . HIS A 1 278 ? 24.551 3.431 -12.243 1.00 68.69 278 HIS A O 1
ATOM 2225 N N . PRO A 1 279 ? 24.185 2.070 -14.003 1.00 60.97 279 PRO A N 1
ATOM 2226 C CA . PRO A 1 279 ? 23.475 1.032 -14.766 1.00 60.97 279 PRO A CA 1
ATOM 2227 C C . PRO A 1 279 ? 23.949 -0.407 -14.484 1.00 60.97 279 PRO A C 1
ATOM 2229 O O . PRO A 1 279 ? 25.144 -0.672 -14.542 1.00 60.97 279 PRO A O 1
ATOM 2232 N N . GLN A 1 280 ? 23.015 -1.332 -14.222 1.00 61.34 280 GLN A N 1
ATOM 2233 C CA . GLN A 1 280 ? 23.297 -2.776 -14.156 1.00 61.34 280 GLN A CA 1
ATOM 2234 C C . GLN A 1 280 ? 23.544 -3.314 -15.570 1.00 61.34 280 GLN A C 1
ATOM 2236 O O . GLN A 1 280 ? 22.750 -3.038 -16.481 1.00 61.34 280 GLN A O 1
ATOM 2241 N N . GLN A 1 281 ? 24.627 -4.062 -15.762 1.00 62.41 281 GLN A N 1
ATOM 2242 C CA . GLN A 1 281 ? 24.850 -4.801 -17.002 1.00 62.41 281 GLN A CA 1
ATOM 2243 C C . GLN A 1 281 ? 24.051 -6.117 -16.973 1.00 62.41 281 GLN A C 1
ATOM 2245 O O . GLN A 1 281 ? 23.726 -6.610 -15.892 1.00 62.41 281 GLN A O 1
ATOM 2250 N N . PRO A 1 282 ? 23.738 -6.734 -18.129 1.00 56.91 282 PRO A N 1
ATOM 2251 C CA . PRO A 1 282 ? 23.026 -8.019 -18.177 1.00 56.91 282 PRO A CA 1
ATOM 2252 C C . PRO A 1 282 ? 23.717 -9.139 -17.378 1.00 56.91 282 PRO A C 1
ATOM 2254 O O . PRO A 1 282 ? 23.081 -10.113 -16.981 1.00 56.91 282 PRO A O 1
ATOM 2257 N N . GLU A 1 283 ? 25.027 -9.007 -17.159 1.00 60.59 283 GLU A N 1
ATOM 2258 C CA . GLU A 1 283 ? 25.855 -9.933 -16.385 1.00 60.59 283 GLU A CA 1
ATOM 2259 C C . GLU A 1 283 ? 25.586 -9.846 -14.873 1.00 60.59 283 GLU A C 1
ATOM 2261 O O . GLU A 1 283 ? 25.702 -10.856 -14.183 1.00 60.59 283 GLU A O 1
ATOM 2266 N N . ASP A 1 284 ? 25.149 -8.684 -14.377 1.00 56.62 284 ASP A N 1
ATOM 2267 C CA . ASP A 1 284 ? 24.914 -8.419 -12.950 1.00 56.62 284 ASP A CA 1
ATOM 2268 C C . ASP A 1 284 ? 23.544 -8.923 -12.454 1.00 56.62 284 ASP A C 1
ATOM 2270 O O . ASP A 1 284 ? 23.296 -8.971 -11.250 1.00 56.62 284 ASP A O 1
ATOM 2274 N N . VAL A 1 285 ? 22.631 -9.256 -13.376 1.00 57.03 285 VAL A N 1
ATOM 2275 C CA . VAL A 1 285 ? 21.213 -9.575 -13.092 1.00 57.03 285 VAL A CA 1
ATOM 2276 C C . VAL A 1 285 ? 20.935 -11.092 -13.113 1.00 57.03 285 VAL A C 1
ATOM 2278 O O . VAL A 1 285 ? 19.800 -11.513 -12.886 1.00 57.03 285 VAL A O 1
ATOM 2281 N N . ARG A 1 286 ? 21.948 -11.927 -13.386 1.00 50.62 286 ARG A N 1
ATOM 2282 C CA . ARG A 1 286 ? 21.815 -13.396 -13.424 1.00 50.62 286 ARG A CA 1
ATOM 2283 C C . ARG A 1 286 ? 21.827 -14.060 -12.053 1.00 50.62 286 ARG A C 1
ATOM 2285 O O . ARG A 1 286 ? 22.624 -13.644 -11.187 1.00 50.62 286 ARG A O 1
#

Organism: NCBI:txid327968

InterPro domains:
  IPR004342 EXS, C-terminal [PF03124] (110-278)

Sequence (286 aa):
VKLPRLVEASGLAEINKRFETLEQQLRGHMLQLSQCQGLEANPRVALLVASLGPGNAGRTVLDQTFIRSERMHFFFLGCCTALLLMIITLISLPAQKPETFDPAYFLASFSVFRVVWSVLLIFWCMGAVARVCDEHFINHMFILSVEPQCRATASYLFGRAGLLTSLWILFLGMYVLDYKWMLFPTVVQTRDSDYRSSWHFVLYPLVLLCLMLLMMFYKSKICRWTYKCKLLSCIGRTCLAPFYEVSFADNLVGDVMTSLAKPLEDIPSAICYLASHHPQQPEDVR

Foldseek 3Di:
DDDDPVCVVPCVVVVVVVVVVVVVVVVVVVVVVVVCPPDCPPVVNVVVVVVVDPDCVCVVVVVVVVVVLVVLLVVLVVLLVVLVVVLVVLVVDAFPDNVLQDVLLLCLQVLLLLLLVLVLVVLVVVLVVLVVCVVVVNPVCVLLVPDPLQPPHSSNSSSLSSVLSSLSSVLVSVLSCCLRHVPDDQPDCDPDDSSNQGPVSVVSSVVSVVVSVCSVCPDDPNDHPVRVVVVVVLLVVLVVVVPDDADSNSVVVVVSVVVCVVSVVSVVSNVCSNPDDTSDDPVNSD

Secondary structure (DSSP, 8-state):
----THHHHTTHHHHHHHHHHHHHHHHHHHHHHHHGGGS---HHHHHHHHHHS--TTTHHHHHHHHHHHHHHHHHHHHHHHHHHHHHHHHHHSPPS-GGG--HHHHHHTHHHHHHHHHHHHHHHHHHHHHHHHHHTT--HHHHTT--TT----HHHHHHHHHHHHHHHHHHHHHHHHHHHH--SPPS---TTS-GGG-THHHHHHHHHHHHHHHHHHS--SSS-HHHHHHHHHHHHHHHTGGGSPPPHHHHHHHHHHHHTHHHHHHHHHHHHHHHS-SSPPTTTT-

Radius of gyration: 28.72 Å; chains: 1; bounding box: 84×46×74 Å